Protein AF-A0A7J4CTL1-F1 (afdb_monomer_lite)

Structure (mmCIF, N/CA/C/O backbone):
data_AF-A0A7J4CTL1-F1
#
_entry.id   AF-A0A7J4CTL1-F1
#
loop_
_atom_site.group_PDB
_atom_site.id
_atom_site.type_symbol
_atom_site.label_atom_id
_atom_site.label_alt_id
_atom_site.label_comp_id
_atom_site.label_asym_id
_atom_site.label_entity_id
_atom_site.label_seq_id
_atom_site.pdbx_PDB_ins_code
_atom_site.Cartn_x
_atom_site.Cartn_y
_atom_site.Cartn_z
_atom_site.occupancy
_atom_site.B_iso_or_equiv
_atom_site.auth_seq_id
_atom_site.auth_comp_id
_atom_site.auth_asym_id
_atom_site.auth_atom_id
_atom_site.pdbx_PDB_model_num
ATOM 1 N N . ALA A 1 1 ? 20.290 -6.958 -16.370 1.00 60.62 1 ALA A N 1
ATOM 2 C CA . ALA A 1 1 ? 20.428 -7.871 -15.214 1.00 60.62 1 ALA A CA 1
ATOM 3 C C . ALA A 1 1 ? 19.320 -8.902 -15.308 1.00 60.62 1 ALA A C 1
ATOM 5 O O . ALA A 1 1 ? 18.239 -8.524 -15.735 1.00 60.62 1 ALA A O 1
ATOM 6 N N . ASP A 1 2 ? 19.564 -10.154 -14.931 1.00 70.31 2 ASP A N 1
ATOM 7 C CA . ASP A 1 2 ? 18.528 -11.195 -15.029 1.00 70.31 2 ASP A CA 1
ATOM 8 C C . ASP A 1 2 ? 17.483 -11.084 -13.904 1.00 70.31 2 ASP A C 1
ATOM 10 O O . ASP A 1 2 ? 16.354 -11.534 -14.057 1.00 70.31 2 ASP A O 1
ATOM 14 N N . ILE A 1 3 ? 17.850 -10.471 -12.770 1.00 75.00 3 ILE A N 1
ATOM 15 C CA . ILE A 1 3 ? 16.977 -10.244 -11.609 1.00 75.00 3 ILE A CA 1
ATOM 16 C C . ILE A 1 3 ? 17.301 -8.874 -10.999 1.00 75.00 3 ILE A C 1
ATOM 18 O O . ILE A 1 3 ? 18.473 -8.550 -10.785 1.00 75.00 3 ILE A O 1
ATOM 22 N N . VAL A 1 4 ? 16.267 -8.090 -10.681 1.00 73.56 4 VAL A N 1
ATOM 23 C CA . VAL A 1 4 ? 16.370 -6.848 -9.901 1.00 73.56 4 VAL A CA 1
ATOM 24 C C . VAL A 1 4 ? 15.734 -7.085 -8.537 1.00 73.56 4 VAL A C 1
ATOM 26 O O . VAL A 1 4 ? 14.554 -7.403 -8.442 1.00 73.56 4 VAL A O 1
ATOM 29 N N . LEU A 1 5 ? 16.525 -6.941 -7.474 1.00 74.12 5 LEU A N 1
ATOM 30 C CA . LEU A 1 5 ? 16.039 -6.973 -6.097 1.00 74.12 5 LEU A CA 1
ATOM 31 C C . LEU A 1 5 ? 16.187 -5.574 -5.518 1.00 74.12 5 LEU A C 1
ATOM 33 O O . LEU A 1 5 ? 17.303 -5.068 -5.400 1.00 74.12 5 LEU A O 1
ATOM 37 N N . SER A 1 6 ? 15.066 -4.964 -5.158 1.00 69.00 6 SER A N 1
ATOM 38 C CA . SER A 1 6 ? 15.039 -3.657 -4.516 1.00 69.00 6 SER A CA 1
ATOM 39 C C . SER A 1 6 ? 14.333 -3.736 -3.168 1.00 69.00 6 SER A C 1
ATOM 41 O O . SER A 1 6 ? 13.541 -4.641 -2.916 1.00 69.00 6 SER A O 1
ATOM 43 N N . GLY A 1 7 ? 14.686 -2.813 -2.276 1.00 69.50 7 GLY A N 1
ATOM 44 C CA . GLY A 1 7 ? 14.026 -2.648 -0.987 1.00 69.50 7 GLY A CA 1
ATOM 45 C C . GLY A 1 7 ? 12.847 -1.687 -1.107 1.00 69.50 7 GLY A C 1
ATOM 46 O O . GLY A 1 7 ? 11.857 -1.970 -1.765 1.00 69.50 7 GLY A O 1
ATOM 47 N N . ARG A 1 8 ? 12.963 -0.528 -0.453 1.00 65.19 8 ARG A N 1
ATOM 48 C CA . ARG A 1 8 ? 11.929 0.516 -0.442 1.00 65.19 8 ARG A CA 1
ATOM 49 C C . ARG A 1 8 ? 11.954 1.331 -1.737 1.00 65.19 8 ARG A C 1
ATOM 51 O O . ARG A 1 8 ? 12.593 2.380 -1.781 1.00 65.19 8 ARG A O 1
ATOM 58 N N . VAL A 1 9 ? 11.277 0.845 -2.766 1.00 73.06 9 VAL A N 1
ATOM 59 C CA . VAL A 1 9 ? 10.924 1.621 -3.965 1.00 73.06 9 VAL A CA 1
ATOM 60 C C . VAL A 1 9 ? 9.425 1.892 -3.973 1.00 73.06 9 VAL A C 1
ATOM 62 O O . VAL A 1 9 ? 8.692 1.257 -3.224 1.00 73.06 9 VAL A O 1
ATOM 65 N N . ALA A 1 10 ? 8.981 2.865 -4.769 1.00 75.88 10 ALA A N 1
ATOM 66 C CA . ALA A 1 10 ? 7.557 3.021 -5.036 1.00 75.88 10 ALA A CA 1
ATOM 67 C C . ALA A 1 10 ? 7.077 1.818 -5.860 1.00 75.88 10 ALA A C 1
ATOM 69 O O . ALA A 1 10 ? 7.713 1.490 -6.865 1.00 75.88 10 ALA A O 1
ATOM 70 N N . ASP A 1 11 ? 5.995 1.180 -5.418 1.00 74.50 11 ASP A N 1
ATOM 71 C CA . ASP A 1 11 ? 5.537 -0.111 -5.939 1.00 74.50 11 ASP A CA 1
ATOM 72 C C . ASP A 1 11 ? 5.234 -0.031 -7.450 1.00 74.50 11 ASP A C 1
ATOM 74 O O . ASP A 1 11 ? 5.870 -0.741 -8.233 1.00 74.50 11 ASP A O 1
ATOM 78 N N . ALA A 1 12 ? 4.426 0.942 -7.888 1.00 75.12 12 ALA A N 1
ATOM 79 C CA . ALA A 1 12 ? 4.153 1.198 -9.305 1.00 75.12 12 ALA A CA 1
ATOM 80 C C . ALA A 1 12 ? 5.401 1.542 -10.146 1.00 75.12 12 ALA A C 1
ATOM 82 O O . ALA A 1 12 ? 5.486 1.195 -11.324 1.00 75.12 12 ALA A O 1
ATOM 83 N N . SER A 1 13 ? 6.399 2.214 -9.563 1.00 76.94 13 SER A N 1
ATOM 84 C CA . SER A 1 13 ? 7.591 2.679 -10.295 1.00 76.94 13 SER A CA 1
ATOM 85 C C . SER A 1 13 ? 8.715 1.643 -10.357 1.00 76.94 13 SER A C 1
ATOM 87 O O . SER A 1 13 ? 9.674 1.829 -11.109 1.00 76.94 13 SER A O 1
ATOM 89 N N . LEU A 1 14 ? 8.616 0.532 -9.614 1.00 82.19 14 LEU A N 1
ATOM 90 C CA . LEU A 1 14 ? 9.623 -0.536 -9.634 1.00 82.19 14 LEU A CA 1
ATOM 91 C C . LEU A 1 14 ? 9.829 -1.112 -11.045 1.00 82.19 14 LEU A C 1
ATOM 93 O O . LEU A 1 14 ? 10.928 -1.565 -11.356 1.00 82.19 14 LEU A O 1
ATOM 97 N N . ILE A 1 15 ? 8.800 -1.071 -11.895 1.00 88.44 15 ILE A N 1
ATOM 98 C CA . ILE A 1 15 ? 8.829 -1.608 -13.262 1.00 88.44 15 ILE A CA 1
ATOM 99 C C . ILE A 1 15 ? 9.589 -0.706 -14.238 1.00 88.44 15 ILE A C 1
ATOM 101 O O . ILE A 1 15 ? 10.241 -1.207 -15.156 1.00 88.44 15 ILE A O 1
ATOM 105 N N . VAL A 1 16 ? 9.565 0.611 -14.028 1.00 91.75 16 VAL A N 1
ATOM 106 C CA . VAL A 1 16 ? 10.141 1.578 -14.972 1.00 91.75 16 VAL A CA 1
ATOM 107 C C . VAL A 1 16 ? 11.643 1.337 -15.146 1.00 91.75 16 VAL A C 1
ATOM 109 O O . VAL A 1 16 ? 12.128 1.259 -16.270 1.00 91.75 16 VAL A O 1
ATOM 112 N N . GLY A 1 17 ? 12.385 1.120 -14.056 1.00 89.81 17 GLY A N 1
ATOM 113 C CA . GLY A 1 17 ? 13.830 0.854 -14.106 1.00 89.81 17 GLY A CA 1
ATOM 114 C C . GLY A 1 17 ? 14.229 -0.352 -14.981 1.00 89.81 17 GLY A C 1
ATOM 115 O O . GLY A 1 17 ? 15.073 -0.204 -15.870 1.00 89.81 17 GLY A O 1
ATOM 116 N N . PRO A 1 18 ? 13.654 -1.552 -14.763 1.00 89.75 18 PRO A N 1
ATOM 117 C CA . PRO A 1 18 ? 13.814 -2.702 -15.650 1.00 89.75 18 PRO A CA 1
ATOM 118 C C . PRO A 1 18 ? 13.480 -2.411 -17.116 1.00 89.75 18 PRO A C 1
ATOM 120 O O . PRO A 1 18 ? 14.261 -2.812 -17.980 1.00 89.75 18 PRO A O 1
ATOM 123 N N . MET A 1 19 ? 12.394 -1.683 -17.398 1.00 93.31 19 MET A N 1
ATOM 124 C CA . MET A 1 19 ? 12.019 -1.331 -18.773 1.00 93.31 19 MET A CA 1
ATOM 125 C C . MET A 1 19 ? 13.044 -0.398 -19.425 1.00 93.31 19 MET A C 1
ATOM 127 O O . MET A 1 19 ? 13.504 -0.676 -20.529 1.00 93.31 19 MET A O 1
ATOM 131 N N . LEU A 1 20 ? 13.529 0.627 -18.713 1.00 93.31 20 LEU A N 1
ATOM 132 C CA . LEU A 1 20 ? 14.616 1.491 -19.200 1.00 93.31 20 LEU A CA 1
ATOM 133 C C . LEU A 1 20 ? 15.886 0.709 -19.548 1.00 93.31 20 LEU A C 1
ATOM 135 O O . LEU A 1 20 ? 16.617 1.073 -20.470 1.00 93.31 20 LEU A O 1
ATOM 139 N N . HIS A 1 21 ? 16.200 -0.335 -18.778 1.00 91.06 21 HIS A N 1
ATOM 140 C CA . HIS A 1 21 ? 17.331 -1.207 -19.073 1.00 91.06 21 HIS A CA 1
ATOM 141 C C . HIS A 1 21 ? 17.046 -2.094 -20.291 1.00 91.06 21 HIS A C 1
ATOM 143 O O . HIS A 1 21 ? 17.908 -2.205 -21.164 1.00 91.06 21 HIS A O 1
ATOM 149 N N . ALA A 1 22 ? 15.882 -2.751 -20.331 1.00 91.75 22 ALA A N 1
ATOM 150 C CA . ALA A 1 22 ? 15.500 -3.689 -21.387 1.00 91.75 22 ALA A CA 1
ATOM 151 C C . ALA A 1 22 ? 15.431 -3.006 -22.761 1.00 91.75 22 ALA A C 1
ATOM 153 O O . ALA A 1 22 ? 16.019 -3.506 -23.716 1.00 91.75 22 ALA A O 1
ATOM 154 N N . GLU A 1 23 ? 14.840 -1.812 -22.813 1.00 94.75 23 GLU A N 1
ATOM 155 C CA . GLU A 1 23 ? 14.682 -1.011 -24.032 1.00 94.75 23 GLU A CA 1
ATOM 156 C C . GLU A 1 23 ? 15.911 -0.145 -24.356 1.00 94.75 23 GLU A C 1
ATOM 158 O O . GLU A 1 23 ? 15.915 0.644 -25.298 1.00 94.75 23 GLU A O 1
ATOM 163 N N . GLY A 1 24 ? 16.991 -0.265 -23.576 1.00 94.12 24 GLY A N 1
ATOM 164 C CA . GLY A 1 24 ? 18.269 0.388 -23.863 1.00 94.12 24 GLY A CA 1
ATOM 165 C C . GLY A 1 24 ? 18.349 1.882 -23.530 1.00 94.12 24 GLY A C 1
ATOM 166 O O . GLY A 1 24 ? 19.393 2.487 -23.779 1.00 94.12 24 GLY A O 1
ATOM 167 N N . TRP A 1 25 ? 17.329 2.476 -22.906 1.00 96.12 25 TRP A N 1
ATOM 168 C CA . TRP A 1 25 ? 17.320 3.891 -22.505 1.00 96.12 25 TRP A CA 1
ATOM 169 C C . TRP A 1 25 ? 18.447 4.193 -21.512 1.00 96.12 25 TRP A C 1
ATOM 171 O O . TRP A 1 25 ? 19.221 5.131 -21.690 1.00 96.12 25 TRP A O 1
ATOM 181 N N . ALA A 1 26 ? 18.638 3.327 -20.511 1.00 92.19 26 ALA A N 1
ATOM 182 C CA . ALA A 1 26 ? 19.734 3.473 -19.549 1.00 92.19 26 ALA A CA 1
ATOM 183 C C . ALA A 1 26 ? 21.123 3.415 -20.225 1.00 92.19 26 ALA A C 1
ATOM 185 O O . ALA A 1 26 ? 22.056 4.109 -19.821 1.00 92.19 26 ALA A O 1
ATOM 186 N N . LYS A 1 27 ? 21.268 2.606 -21.286 1.00 94.00 27 LYS A N 1
ATOM 187 C CA . LYS A 1 27 ? 22.506 2.518 -22.075 1.00 94.00 27 LYS A CA 1
ATOM 188 C C . LYS A 1 27 ? 22.727 3.777 -22.915 1.00 94.00 27 LYS A C 1
ATOM 190 O O . LYS A 1 27 ? 23.867 4.226 -23.033 1.00 94.00 27 LYS A O 1
ATOM 195 N N . ASN A 1 28 ? 21.663 4.331 -23.488 1.00 95.44 28 ASN A N 1
ATOM 196 C CA . ASN A 1 28 ? 21.715 5.586 -24.227 1.00 95.44 28 ASN A CA 1
ATOM 197 C C . ASN A 1 28 ? 22.170 6.738 -23.315 1.00 95.44 28 ASN A C 1
ATOM 199 O O . ASN A 1 28 ? 23.156 7.402 -23.625 1.00 95.44 28 ASN A O 1
ATOM 203 N N . ALA A 1 29 ? 21.566 6.871 -22.130 1.00 94.25 29 ALA A N 1
ATOM 204 C CA . ALA A 1 29 ? 21.961 7.864 -21.131 1.00 94.25 29 ALA A CA 1
ATOM 205 C C . ALA A 1 29 ? 23.432 7.742 -20.714 1.00 94.25 29 ALA A C 1
ATOM 207 O O . ALA A 1 29 ? 24.155 8.735 -20.685 1.00 94.25 29 ALA A O 1
ATOM 208 N N . ALA A 1 30 ? 23.902 6.515 -20.463 1.00 92.44 30 ALA A N 1
ATOM 209 C CA . ALA A 1 30 ? 25.301 6.260 -20.129 1.00 92.44 30 ALA A CA 1
ATOM 210 C C . ALA A 1 30 ? 26.261 6.596 -21.285 1.00 92.44 30 ALA A C 1
ATOM 212 O O . ALA A 1 30 ? 27.372 7.059 -21.048 1.00 92.44 30 ALA A O 1
ATOM 213 N N . THR A 1 31 ? 25.847 6.370 -22.535 1.00 95.19 31 THR A N 1
ATOM 214 C CA . THR A 1 31 ? 26.654 6.693 -23.726 1.00 95.19 31 THR A CA 1
ATOM 215 C C . THR A 1 31 ? 26.733 8.204 -23.956 1.00 95.19 31 THR A C 1
ATOM 217 O O . THR A 1 31 ? 27.765 8.702 -24.396 1.00 95.19 31 THR A O 1
ATOM 220 N N . ALA A 1 32 ? 25.661 8.928 -23.633 1.00 94.62 32 ALA A N 1
ATOM 221 C CA . ALA A 1 32 ? 25.577 10.382 -23.715 1.00 94.62 32 ALA A CA 1
ATOM 222 C C . ALA A 1 32 ? 26.126 11.111 -22.468 1.00 94.62 32 ALA A C 1
ATOM 224 O O . ALA A 1 32 ? 26.043 12.335 -22.410 1.00 94.62 32 ALA A O 1
ATOM 225 N N . ASP A 1 33 ? 26.678 10.378 -21.492 1.00 93.50 33 ASP A N 1
ATOM 226 C CA . ASP A 1 33 ? 27.193 10.906 -20.216 1.00 93.50 33 ASP A CA 1
ATOM 227 C C . ASP A 1 33 ? 26.165 11.775 -19.461 1.00 93.50 33 ASP A C 1
ATOM 229 O O . ASP A 1 33 ? 26.484 12.800 -18.855 1.00 93.50 33 ASP A O 1
ATOM 233 N N . LEU A 1 34 ? 24.888 11.378 -19.521 1.00 91.94 34 LEU A N 1
ATOM 234 C CA . LEU A 1 34 ? 23.820 12.082 -18.821 1.00 91.94 34 LEU A CA 1
ATOM 235 C C . LEU A 1 34 ? 23.892 11.808 -17.309 1.00 91.94 34 LEU A C 1
ATOM 237 O O . LEU A 1 34 ? 24.102 10.662 -16.895 1.00 91.94 34 LEU A O 1
ATOM 241 N N . PRO A 1 35 ? 23.651 12.819 -16.451 1.00 87.81 35 PRO A N 1
ATOM 242 C CA . PRO A 1 35 ? 23.545 12.604 -15.013 1.00 87.81 35 PRO A CA 1
ATOM 243 C C . PRO A 1 35 ? 22.452 11.586 -14.675 1.00 87.81 35 PRO A C 1
ATOM 245 O O . PRO A 1 35 ? 21.377 11.617 -15.271 1.00 87.81 35 PRO A O 1
ATOM 248 N N . LEU A 1 36 ? 22.660 10.756 -13.649 1.00 82.62 36 LEU A N 1
ATOM 249 C CA . LEU A 1 36 ? 21.648 9.797 -13.173 1.00 82.62 36 LEU A CA 1
ATOM 250 C C . LEU A 1 36 ? 20.315 10.474 -12.796 1.00 82.62 36 LEU A C 1
ATOM 252 O O . LEU A 1 36 ? 19.258 9.869 -12.906 1.00 82.62 36 LEU A O 1
ATOM 256 N N . CYS A 1 37 ? 20.370 11.732 -12.357 1.00 84.88 37 CYS A N 1
ATOM 257 C CA . CYS A 1 37 ? 19.212 12.540 -11.976 1.00 84.88 37 CYS A CA 1
ATOM 258 C C . CYS A 1 37 ? 18.605 13.353 -13.133 1.00 84.88 37 CYS A C 1
ATOM 260 O O . CYS A 1 37 ? 17.702 14.164 -12.909 1.00 84.88 37 CYS A O 1
ATOM 262 N N . SER A 1 38 ? 19.102 13.198 -14.363 1.00 89.62 38 SER A N 1
ATOM 263 C CA . SER A 1 38 ? 18.517 13.871 -15.526 1.00 89.62 38 SER A CA 1
ATOM 264 C C . SER A 1 38 ? 17.097 13.355 -15.812 1.00 89.62 38 SER A C 1
ATOM 266 O O . SER A 1 38 ? 16.757 12.244 -15.404 1.00 89.62 38 SER A O 1
ATOM 268 N N . PRO A 1 39 ? 16.235 14.159 -16.462 1.00 91.69 39 PRO A N 1
ATOM 269 C CA . PRO A 1 39 ? 14.883 13.727 -16.810 1.00 91.69 39 PRO A CA 1
ATOM 270 C C . PRO A 1 39 ? 14.900 12.452 -17.663 1.00 91.69 39 PRO A C 1
ATOM 272 O O . PRO A 1 39 ? 15.657 12.363 -18.631 1.00 91.69 39 PRO A O 1
ATOM 275 N N . ILE A 1 40 ? 14.079 11.467 -17.304 1.00 92.31 40 ILE A N 1
ATOM 276 C CA . ILE A 1 40 ? 14.082 10.118 -17.892 1.00 92.31 40 ILE A CA 1
ATOM 277 C C . ILE A 1 40 ? 13.767 10.120 -19.394 1.00 92.31 40 ILE A C 1
ATOM 279 O O . ILE A 1 40 ? 14.267 9.286 -20.143 1.00 92.31 40 ILE A O 1
ATOM 283 N N . GLU A 1 41 ? 12.997 11.098 -19.864 1.00 94.94 41 GLU A N 1
ATOM 284 C CA . GLU A 1 41 ? 12.689 11.301 -21.275 1.00 94.94 41 GLU A CA 1
ATOM 285 C C . GLU A 1 41 ? 13.929 11.631 -22.113 1.00 94.94 41 GLU A C 1
ATOM 287 O O . GLU A 1 41 ? 13.964 11.316 -23.298 1.00 94.94 41 GLU A O 1
ATOM 292 N N . SER A 1 42 ? 14.977 12.199 -21.502 1.00 95.19 42 SER A N 1
ATOM 293 C CA . SER A 1 42 ? 16.252 12.461 -22.183 1.00 95.19 42 SER A CA 1
ATOM 294 C C . SER A 1 42 ? 17.076 11.193 -22.419 1.00 95.19 42 SER A C 1
ATOM 296 O O . SER A 1 42 ? 18.052 11.219 -23.165 1.00 95.19 42 SER A O 1
ATOM 298 N N . TRP A 1 43 ? 16.688 10.075 -21.797 1.00 96.00 43 TRP A N 1
ATOM 299 C CA . TRP A 1 43 ? 17.356 8.784 -21.952 1.00 96.00 43 TRP A CA 1
ATOM 300 C C . TRP A 1 43 ? 16.797 8.002 -23.136 1.00 96.00 43 TRP A C 1
ATOM 302 O O . TRP A 1 43 ? 17.421 7.039 -23.582 1.00 96.00 43 TRP A O 1
ATOM 312 N N . ALA A 1 44 ? 15.633 8.398 -23.650 1.00 96.38 44 ALA A N 1
ATOM 313 C CA . ALA A 1 44 ? 14.973 7.703 -24.736 1.00 96.38 44 ALA A CA 1
ATOM 314 C C . ALA A 1 44 ? 15.810 7.737 -26.032 1.00 96.38 44 ALA A C 1
ATOM 316 O O . ALA A 1 44 ? 16.496 8.729 -26.303 1.00 96.38 44 ALA A O 1
ATOM 317 N N . PRO A 1 45 ? 15.770 6.668 -26.846 1.00 93.56 45 PRO A N 1
ATOM 318 C CA . PRO A 1 45 ? 16.293 6.692 -28.207 1.00 93.56 45 PRO A CA 1
ATOM 319 C C . PRO A 1 45 ? 15.671 7.826 -29.034 1.00 93.56 45 PRO A C 1
ATOM 321 O O . PRO A 1 45 ? 14.512 8.188 -28.834 1.00 93.56 45 PRO A O 1
ATOM 324 N N . MET A 1 46 ? 16.427 8.372 -29.988 1.00 90.62 46 MET A N 1
ATOM 325 C CA . MET A 1 46 ? 16.020 9.542 -30.784 1.00 90.62 46 MET A CA 1
ATOM 326 C C . MET A 1 46 ? 14.748 9.316 -31.617 1.00 90.62 46 MET A C 1
ATOM 328 O O . MET A 1 46 ? 14.066 10.270 -31.981 1.00 90.62 46 MET A O 1
ATOM 332 N N . GLU A 1 47 ? 14.443 8.064 -31.944 1.00 93.56 47 GLU A N 1
ATOM 333 C CA . GLU A 1 47 ? 13.255 7.630 -32.676 1.00 93.56 47 GLU A CA 1
ATOM 334 C C . GLU A 1 47 ? 11.971 7.625 -31.830 1.00 93.56 47 GLU A C 1
ATOM 336 O O . GLU A 1 47 ? 10.871 7.556 -32.382 1.00 93.56 47 GLU A O 1
ATOM 341 N N . VAL A 1 48 ? 12.085 7.712 -30.501 1.00 95.56 48 VAL A N 1
ATOM 342 C CA . VAL A 1 48 ? 10.935 7.733 -29.596 1.00 95.56 48 VAL A CA 1
ATOM 343 C C . VAL A 1 48 ? 10.332 9.135 -29.560 1.00 95.56 48 VAL A C 1
ATOM 345 O O . VAL A 1 48 ? 10.899 10.066 -28.996 1.00 95.56 48 VAL A O 1
ATOM 348 N N . LEU A 1 49 ? 9.137 9.281 -30.136 1.00 94.06 49 LEU A N 1
ATOM 349 C CA . LEU A 1 49 ? 8.446 10.572 -30.234 1.00 94.06 49 LEU A CA 1
ATOM 350 C C . LEU A 1 49 ? 7.808 11.024 -28.912 1.00 94.06 49 LEU A C 1
ATOM 352 O O . LEU A 1 49 ? 7.809 12.214 -28.599 1.00 94.06 49 LEU A O 1
ATOM 356 N N . HIS A 1 50 ? 7.261 10.080 -28.142 1.00 96.75 50 HIS A N 1
ATOM 357 C CA . HIS A 1 50 ? 6.490 10.349 -26.924 1.00 96.75 50 HIS A CA 1
ATOM 358 C C . HIS A 1 50 ? 7.038 9.553 -25.730 1.00 96.75 50 HIS A C 1
ATOM 360 O O . HIS A 1 50 ? 6.360 8.673 -25.201 1.00 96.75 50 HIS A O 1
ATOM 366 N N . PRO A 1 51 ? 8.276 9.830 -25.284 1.00 97.56 51 PRO A N 1
ATOM 367 C CA . PRO A 1 51 ? 8.924 9.035 -24.242 1.00 97.56 51 PRO A CA 1
ATOM 368 C C . PRO A 1 51 ? 8.171 9.063 -22.905 1.00 97.56 51 PRO A C 1
ATOM 370 O O . PRO A 1 51 ? 8.125 8.059 -22.201 1.00 97.56 51 PRO A O 1
ATOM 373 N N . LEU A 1 52 ? 7.530 10.184 -22.564 1.00 97.88 52 LEU A N 1
ATOM 374 C CA . LEU A 1 52 ? 6.746 10.280 -21.332 1.00 97.88 52 LEU A CA 1
ATOM 375 C C . LEU A 1 52 ? 5.479 9.416 -21.368 1.00 97.88 52 LEU A C 1
ATOM 377 O O . LEU A 1 52 ? 5.120 8.863 -20.334 1.00 97.88 52 LEU A O 1
ATOM 381 N N . ASP A 1 53 ? 4.839 9.246 -22.529 1.00 98.38 53 ASP A N 1
ATOM 382 C CA . ASP A 1 53 ? 3.668 8.365 -22.672 1.00 98.38 53 ASP A CA 1
ATOM 383 C C . ASP A 1 53 ? 4.066 6.892 -22.499 1.00 98.38 53 ASP A C 1
ATOM 385 O O . ASP A 1 53 ? 3.364 6.124 -21.845 1.00 98.38 53 ASP A O 1
ATOM 389 N N . ILE A 1 54 ? 5.251 6.514 -22.987 1.00 98.00 54 ILE A N 1
ATOM 390 C CA . ILE A 1 54 ? 5.814 5.174 -22.777 1.00 98.00 54 ILE A CA 1
ATOM 391 C C . ILE A 1 54 ? 6.093 4.925 -21.286 1.00 98.00 54 ILE A C 1
ATOM 393 O O . ILE A 1 54 ? 5.660 3.914 -20.732 1.00 98.00 54 ILE A O 1
ATOM 397 N N . VAL A 1 55 ? 6.762 5.866 -20.607 1.00 97.25 55 VAL A N 1
ATOM 398 C CA . VAL A 1 55 ? 7.039 5.767 -19.161 1.00 97.25 55 VAL A CA 1
ATOM 399 C C . VAL A 1 55 ? 5.740 5.742 -18.350 1.00 97.25 55 VAL A C 1
ATOM 401 O O . VAL A 1 55 ? 5.638 4.994 -17.375 1.00 97.25 55 VAL A O 1
ATOM 404 N N . ALA A 1 56 ? 4.729 6.508 -18.762 1.00 97.31 56 ALA A N 1
ATOM 405 C CA . ALA A 1 56 ? 3.386 6.465 -18.195 1.00 97.31 56 ALA A CA 1
ATOM 406 C C . ALA A 1 56 ? 2.735 5.084 -18.357 1.00 97.31 56 ALA A C 1
ATOM 408 O O . ALA A 1 56 ? 2.214 4.549 -17.381 1.00 97.31 56 ALA A O 1
ATOM 409 N N . GLY A 1 57 ? 2.826 4.471 -19.537 1.00 97.62 57 GLY A N 1
ATOM 410 C CA . GLY A 1 57 ? 2.351 3.109 -19.781 1.00 97.62 57 GLY A CA 1
ATOM 411 C C . GLY A 1 57 ? 3.035 2.063 -18.896 1.00 97.62 57 GLY A C 1
ATOM 412 O O . GLY A 1 57 ? 2.365 1.265 -18.241 1.00 97.62 57 GLY A O 1
ATOM 413 N N . TRP A 1 58 ? 4.364 2.119 -18.771 1.00 97.38 58 TRP A N 1
ATOM 414 C CA . TRP A 1 58 ? 5.111 1.230 -17.870 1.00 97.38 58 TRP A CA 1
ATOM 415 C C . TRP A 1 58 ? 4.757 1.441 -16.395 1.00 97.38 58 TRP A C 1
ATOM 417 O O . TRP A 1 58 ? 4.663 0.477 -15.635 1.00 97.38 58 TRP A O 1
ATOM 427 N N . THR A 1 59 ? 4.531 2.692 -15.992 1.00 96.88 59 THR A N 1
ATOM 428 C CA . THR A 1 59 ? 4.097 3.043 -14.633 1.00 96.88 59 THR A CA 1
ATOM 429 C C . THR A 1 59 ? 2.686 2.523 -14.353 1.00 96.88 59 THR A C 1
ATOM 431 O O . THR A 1 59 ? 2.438 1.970 -13.285 1.00 96.88 59 THR A O 1
ATOM 434 N N . LEU A 1 60 ? 1.770 2.647 -15.320 1.00 97.56 60 LEU A N 1
ATOM 435 C CA . LEU A 1 60 ? 0.414 2.108 -15.226 1.00 97.56 60 LEU A CA 1
ATOM 436 C C . LEU A 1 60 ? 0.425 0.581 -15.104 1.00 97.56 60 LEU A C 1
ATOM 438 O O . LEU A 1 60 ? -0.276 0.034 -14.258 1.00 97.56 60 LEU A O 1
ATOM 442 N N . ALA A 1 61 ? 1.250 -0.111 -15.891 1.00 97.50 61 ALA A N 1
ATOM 443 C CA . ALA A 1 61 ? 1.412 -1.556 -15.764 1.00 97.50 61 ALA A CA 1
ATOM 444 C C . ALA A 1 61 ? 1.900 -1.953 -14.358 1.00 97.50 61 ALA A C 1
ATOM 446 O O . ALA A 1 61 ? 1.409 -2.928 -13.795 1.00 97.50 61 ALA A O 1
ATOM 447 N N . GLY A 1 62 ? 2.810 -1.169 -13.765 1.00 95.31 62 GLY A N 1
ATOM 448 C CA . GLY A 1 62 ? 3.243 -1.340 -12.375 1.00 95.31 62 GLY A CA 1
ATOM 449 C C . GLY A 1 62 ? 2.122 -1.152 -11.367 1.00 95.31 62 GLY A C 1
ATOM 450 O O . GLY A 1 62 ? 1.915 -2.018 -10.523 1.00 95.31 62 GLY A O 1
ATOM 451 N N . HIS A 1 63 ? 1.359 -0.071 -11.501 1.00 95.88 63 HIS A N 1
ATOM 452 C CA . HIS A 1 63 ? 0.196 0.200 -10.660 1.00 95.88 63 HIS A CA 1
ATOM 453 C C . HIS A 1 63 ? -0.865 -0.917 -10.738 1.00 95.88 63 HIS A C 1
ATOM 455 O O . HIS A 1 63 ? -1.449 -1.316 -9.733 1.00 95.88 63 HIS A O 1
ATOM 461 N N . LEU A 1 64 ? -1.087 -1.494 -11.920 1.00 97.12 64 LEU A N 1
ATOM 462 C CA . LEU A 1 64 ? -2.065 -2.570 -12.099 1.00 97.12 64 LEU A CA 1
ATOM 463 C C . LEU A 1 64 ? -1.667 -3.887 -11.423 1.00 97.12 64 LEU A C 1
ATOM 465 O O . LEU A 1 64 ? -2.547 -4.683 -11.104 1.00 97.12 64 LEU A O 1
ATOM 469 N N . ILE A 1 65 ? -0.374 -4.127 -11.202 1.00 95.12 65 ILE A N 1
ATOM 470 C CA . ILE A 1 65 ? 0.111 -5.368 -10.581 1.00 95.12 65 ILE A CA 1
ATOM 471 C C . ILE A 1 65 ? 0.613 -5.185 -9.144 1.00 95.12 65 ILE A C 1
ATOM 473 O O . ILE A 1 65 ? 1.163 -6.119 -8.555 1.00 95.12 65 ILE A O 1
ATOM 477 N N . GLU A 1 66 ? 0.426 -3.996 -8.569 1.00 91.38 66 GLU A N 1
ATOM 478 C CA . GLU A 1 66 ? 0.743 -3.710 -7.172 1.00 91.38 66 GLU A CA 1
ATOM 479 C C . GLU A 1 66 ? -0.415 -4.078 -6.225 1.00 91.38 66 GLU A C 1
ATOM 481 O O . GLU A 1 66 ? -1.480 -4.532 -6.637 1.00 91.38 66 GLU A O 1
ATOM 486 N N . CYS A 1 67 ? -0.202 -3.910 -4.918 1.00 85.69 67 CYS A N 1
ATOM 487 C CA . CYS A 1 67 ? -1.213 -4.109 -3.867 1.00 85.69 67 CYS A CA 1
ATOM 488 C C . CYS A 1 67 ? -1.821 -5.530 -3.752 1.00 85.69 67 CYS A C 1
ATOM 490 O O . CYS A 1 67 ? -2.704 -5.773 -2.931 1.00 85.69 67 CYS A O 1
ATOM 492 N N . GLY A 1 68 ? -1.300 -6.511 -4.495 1.00 92.25 68 GLY A N 1
ATOM 493 C CA . GLY A 1 68 ? -1.670 -7.921 -4.377 1.00 92.25 68 GLY A CA 1
ATOM 494 C C . GLY A 1 68 ? -2.492 -8.407 -5.563 1.00 92.25 68 GLY A C 1
ATOM 495 O O . GLY A 1 68 ? -2.043 -8.329 -6.697 1.00 92.25 68 GLY A O 1
ATOM 496 N N . ALA A 1 69 ? -3.667 -8.974 -5.299 1.00 95.31 69 ALA A N 1
ATOM 497 C CA . ALA A 1 69 ? -4.460 -9.705 -6.289 1.00 95.31 69 ALA A CA 1
ATOM 498 C C . ALA A 1 69 ? -5.776 -8.993 -6.660 1.00 95.31 69 ALA A C 1
ATOM 500 O O . ALA A 1 69 ? -6.752 -9.626 -7.051 1.00 95.31 69 ALA A O 1
ATOM 501 N N . GLN A 1 70 ? -5.832 -7.666 -6.518 1.00 95.75 70 GLN A N 1
ATOM 502 C CA . GLN A 1 70 ? -7.067 -6.922 -6.776 1.00 95.75 70 GLN A CA 1
ATOM 503 C C . GLN A 1 70 ? -7.484 -6.977 -8.250 1.00 95.75 70 GLN A C 1
ATOM 505 O O . GLN A 1 70 ? -8.612 -7.338 -8.575 1.00 95.75 70 GLN A O 1
ATOM 510 N N . VAL A 1 71 ? -6.538 -6.748 -9.161 1.00 96.56 71 VAL A N 1
ATOM 511 C CA . VAL A 1 71 ? -6.791 -6.788 -10.611 1.00 96.56 71 VAL A CA 1
ATOM 512 C C . VAL A 1 71 ? -7.239 -8.172 -11.122 1.00 96.56 71 VAL A C 1
ATOM 514 O O . VAL A 1 71 ? -7.786 -8.289 -12.217 1.00 96.56 71 VAL A O 1
ATOM 517 N N . THR A 1 72 ? -7.028 -9.228 -10.327 1.00 96.88 72 THR A N 1
ATOM 518 C CA . THR A 1 72 ? -7.460 -10.607 -10.605 1.00 96.88 72 THR A CA 1
ATOM 519 C C . THR A 1 72 ? -8.724 -11.004 -9.825 1.00 96.88 72 THR A C 1
ATOM 521 O O . THR A 1 72 ? -9.068 -12.185 -9.772 1.00 96.88 72 THR A O 1
ATOM 524 N N . GLY A 1 73 ? -9.445 -10.043 -9.236 1.00 94.81 73 GLY A N 1
ATOM 525 C CA . GLY A 1 73 ? -10.743 -10.244 -8.579 1.00 94.81 73 GLY A CA 1
ATOM 526 C C . GLY A 1 73 ? -10.734 -10.126 -7.052 1.00 94.81 73 GLY A C 1
ATOM 527 O O . GLY A 1 73 ? -11.783 -10.250 -6.422 1.00 94.81 73 GLY A O 1
ATOM 528 N N . GLY A 1 74 ? -9.582 -9.876 -6.426 1.00 94.75 74 GLY A N 1
ATOM 529 C CA . GLY A 1 74 ? -9.539 -9.445 -5.026 1.00 94.75 74 GLY A CA 1
ATOM 530 C C . GLY A 1 74 ? -10.151 -8.050 -4.875 1.00 94.75 74 GLY A C 1
ATOM 531 O O . GLY A 1 74 ? -10.036 -7.235 -5.777 1.00 94.75 74 GLY A O 1
ATOM 532 N N . ASN A 1 75 ? -10.806 -7.748 -3.751 1.00 93.75 75 ASN A N 1
ATOM 533 C CA . ASN A 1 75 ? -11.435 -6.432 -3.520 1.00 93.75 75 ASN A CA 1
ATOM 534 C C . ASN A 1 75 ? -12.454 -5.991 -4.604 1.00 93.75 75 ASN A C 1
ATOM 536 O O . ASN A 1 75 ? -12.834 -4.825 -4.638 1.00 93.75 75 ASN A O 1
ATOM 540 N N . ALA A 1 76 ? -12.900 -6.907 -5.470 1.00 92.75 76 ALA A N 1
ATOM 541 C CA . ALA A 1 76 ? -13.867 -6.603 -6.513 1.00 92.75 76 ALA A CA 1
ATOM 542 C C . ALA A 1 76 ? -15.260 -6.381 -5.914 1.00 92.75 76 ALA A C 1
ATOM 544 O O . ALA A 1 76 ? -15.680 -7.127 -5.022 1.00 92.75 76 ALA A O 1
ATOM 545 N N . ASP A 1 77 ? -16.014 -5.415 -6.442 1.00 90.25 77 ASP A N 1
ATOM 546 C CA . ASP A 1 77 ? -17.417 -5.206 -6.037 1.00 90.25 77 ASP A CA 1
ATOM 547 C C . ASP A 1 77 ? -18.266 -6.459 -6.331 1.00 90.25 77 ASP A C 1
ATOM 549 O O . ASP A 1 77 ? -19.109 -6.885 -5.540 1.00 90.25 77 ASP A O 1
ATOM 553 N N . SER A 1 78 ? -17.930 -7.143 -7.425 1.00 91.19 78 SER A N 1
ATOM 554 C CA . SER A 1 78 ? -18.516 -8.410 -7.872 1.00 91.19 78 SER A CA 1
ATOM 555 C C . SER A 1 78 ? -17.911 -9.656 -7.202 1.00 91.19 78 SER A C 1
ATOM 557 O O . SER A 1 78 ? -17.949 -10.742 -7.777 1.00 91.19 78 SER A O 1
ATOM 559 N N . TRP A 1 79 ? -17.366 -9.555 -5.978 1.00 93.88 79 TRP A N 1
ATOM 560 C CA . TRP A 1 79 ? -16.642 -10.653 -5.303 1.00 93.88 79 TRP A CA 1
ATOM 561 C C . TRP A 1 79 ? -17.375 -12.006 -5.308 1.00 93.88 79 TRP A C 1
ATOM 563 O O . TRP A 1 79 ? -16.732 -13.053 -5.355 1.00 93.88 79 TRP A O 1
ATOM 573 N N . ALA A 1 80 ? -18.712 -12.003 -5.264 1.00 94.31 80 ALA A N 1
ATOM 574 C CA . ALA A 1 80 ? -19.534 -13.213 -5.246 1.00 94.31 80 ALA A CA 1
ATOM 575 C C . ALA A 1 80 ? -19.500 -13.998 -6.573 1.00 94.31 80 ALA A C 1
ATOM 577 O O . ALA A 1 80 ? -19.825 -15.184 -6.593 1.00 94.31 80 ALA A O 1
ATOM 578 N N . GLU A 1 81 ? -19.111 -13.345 -7.668 1.00 92.50 81 GLU A N 1
ATOM 579 C CA . GLU A 1 81 ? -18.976 -13.925 -9.008 1.00 92.50 81 GLU A CA 1
ATOM 580 C C . GLU A 1 81 ? -17.544 -14.419 -9.283 1.00 92.50 81 GLU A C 1
ATOM 582 O O . GLU A 1 81 ? -17.303 -15.144 -10.251 1.00 92.50 81 GLU A O 1
ATOM 587 N N . ILE A 1 82 ? -16.585 -14.062 -8.422 1.00 93.94 82 ILE A N 1
ATOM 588 C CA . ILE A 1 82 ? -15.183 -14.446 -8.570 1.00 93.94 82 ILE A CA 1
ATOM 589 C C . ILE A 1 82 ? -14.982 -15.888 -8.094 1.00 93.94 82 ILE A C 1
ATOM 591 O O . ILE A 1 82 ? -15.122 -16.222 -6.915 1.00 93.94 82 ILE A O 1
ATOM 595 N N . ASN A 1 83 ? -14.604 -16.758 -9.028 1.00 91.19 83 ASN A N 1
ATOM 596 C CA . ASN A 1 83 ? -14.337 -18.162 -8.739 1.00 91.19 83 ASN A CA 1
ATOM 597 C C . ASN A 1 83 ? -13.025 -18.347 -7.965 1.00 91.19 83 ASN A C 1
ATOM 599 O O . ASN A 1 83 ? -12.019 -17.703 -8.259 1.00 91.19 83 ASN A O 1
ATOM 603 N N . ASP A 1 84 ? -13.026 -19.296 -7.026 1.00 94.69 84 ASP A N 1
ATOM 604 C CA . ASP A 1 84 ? -11.846 -19.726 -6.264 1.00 94.69 84 ASP A CA 1
ATOM 605 C C . ASP A 1 84 ? -11.035 -18.565 -5.648 1.00 94.69 84 ASP A C 1
ATOM 607 O O . ASP A 1 84 ? -9.828 -18.427 -5.847 1.00 94.69 84 ASP A O 1
ATOM 611 N N . LEU A 1 85 ? -11.706 -17.739 -4.838 1.00 94.62 85 LEU A N 1
ATOM 612 C CA . LEU A 1 85 ? -11.059 -16.709 -4.011 1.00 94.62 85 LEU A CA 1
ATOM 613 C C . LEU A 1 85 ? -10.007 -17.281 -3.034 1.00 94.62 85 LEU A C 1
ATOM 615 O O . LEU A 1 85 ? -9.194 -16.528 -2.503 1.00 94.62 85 LEU A O 1
ATOM 619 N N . VAL A 1 86 ? -10.014 -18.597 -2.779 1.00 94.94 86 VAL A N 1
ATOM 620 C CA . VAL A 1 86 ? -9.046 -19.269 -1.896 1.00 94.94 86 VAL A CA 1
ATOM 621 C C . VAL A 1 86 ? -7.668 -19.349 -2.553 1.00 94.94 86 VAL A C 1
ATOM 623 O O . VAL A 1 86 ? -6.666 -19.132 -1.873 1.00 94.94 86 VAL A O 1
ATOM 626 N N . ASN A 1 87 ? -7.607 -19.623 -3.860 1.00 95.25 87 ASN A N 1
ATOM 627 C CA . ASN A 1 87 ? -6.357 -19.739 -4.619 1.00 95.25 87 ASN A CA 1
ATOM 628 C C . ASN A 1 87 ? -6.180 -18.594 -5.626 1.00 95.25 87 ASN A C 1
ATOM 630 O O . ASN A 1 87 ? -5.771 -18.814 -6.770 1.00 95.25 87 ASN A O 1
ATOM 634 N N . LEU A 1 88 ? -6.498 -17.369 -5.204 1.00 95.12 88 LEU A N 1
ATOM 635 C CA . LEU A 1 88 ? -6.439 -16.177 -6.045 1.00 95.12 88 LEU A CA 1
ATOM 636 C C . LEU A 1 88 ? -5.025 -15.956 -6.615 1.00 95.12 88 LEU A C 1
ATOM 638 O O . LEU A 1 88 ? -4.044 -15.860 -5.873 1.00 95.12 88 LEU A O 1
ATOM 642 N N . GLY A 1 89 ? -4.915 -15.883 -7.942 1.00 95.31 89 GLY A N 1
ATOM 643 C CA . GLY A 1 89 ? -3.637 -15.647 -8.613 1.00 95.31 89 GLY A CA 1
ATOM 644 C C . GLY A 1 89 ? -3.176 -14.202 -8.478 1.00 95.31 89 GLY A C 1
ATOM 645 O O . GLY A 1 89 ? -3.968 -13.284 -8.662 1.00 95.31 89 GLY A O 1
ATOM 646 N N . TYR A 1 90 ? -1.889 -13.987 -8.212 1.00 95.94 90 TYR A N 1
ATOM 647 C CA . TYR A 1 90 ? -1.297 -12.650 -8.305 1.00 95.94 90 TYR A CA 1
ATOM 648 C C . TYR A 1 90 ? -1.138 -12.263 -9.777 1.00 95.94 90 TYR A C 1
ATOM 650 O O . TYR A 1 90 ? -0.871 -13.139 -10.600 1.00 95.94 90 TYR A O 1
ATOM 658 N N . PRO A 1 91 ? -1.303 -10.987 -10.132 1.00 96.69 91 PRO A N 1
ATOM 659 C CA . PRO A 1 91 ? -1.306 -10.569 -11.520 1.00 96.69 91 PRO A CA 1
ATOM 660 C C . PRO A 1 91 ? 0.059 -10.634 -12.188 1.00 96.69 91 PRO A C 1
ATOM 662 O O . PRO A 1 91 ? 1.112 -10.579 -11.553 1.00 96.69 91 PRO A O 1
ATOM 665 N N . ILE A 1 92 ? 0.007 -10.703 -13.511 1.00 96.88 92 ILE A N 1
ATOM 666 C CA . ILE A 1 92 ? 1.138 -10.634 -14.425 1.00 96.88 92 ILE A CA 1
ATOM 667 C C . ILE A 1 92 ? 0.834 -9.509 -15.416 1.00 96.88 92 ILE A C 1
ATOM 669 O O . ILE A 1 92 ? -0.249 -9.481 -15.998 1.00 96.88 92 ILE A O 1
ATOM 673 N N . ALA A 1 93 ? 1.797 -8.614 -15.631 1.00 97.56 93 ALA A N 1
ATOM 674 C CA . ALA A 1 93 ? 1.768 -7.666 -16.736 1.00 97.56 93 ALA A CA 1
ATOM 675 C C . ALA A 1 93 ? 2.777 -8.103 -17.799 1.00 97.56 93 ALA A C 1
ATOM 677 O O . ALA A 1 93 ? 3.973 -8.224 -17.531 1.00 97.56 93 ALA A O 1
ATOM 678 N N . GLU A 1 94 ? 2.293 -8.325 -19.013 1.00 97.69 94 GLU A N 1
ATOM 679 C CA . GLU A 1 94 ? 3.120 -8.491 -20.202 1.00 97.69 94 GLU A CA 1
ATOM 680 C C . GLU A 1 94 ? 3.285 -7.113 -20.844 1.00 97.69 94 GLU A C 1
ATOM 682 O O . GLU A 1 94 ? 2.344 -6.586 -21.431 1.00 97.69 94 GLU A O 1
ATOM 687 N N . ILE A 1 95 ? 4.450 -6.494 -20.659 1.00 97.19 95 ILE A N 1
ATOM 688 C CA . ILE A 1 95 ? 4.671 -5.071 -20.946 1.00 97.19 95 ILE A CA 1
ATOM 689 C C . ILE A 1 95 ? 5.458 -4.919 -22.245 1.00 97.19 95 ILE A C 1
ATOM 691 O O . ILE A 1 95 ? 6.505 -5.545 -22.416 1.00 97.19 95 ILE A O 1
ATOM 695 N N . ALA A 1 96 ? 4.966 -4.076 -23.148 1.00 97.19 96 ALA A N 1
ATOM 696 C CA . ALA A 1 96 ? 5.602 -3.773 -24.419 1.00 97.19 96 ALA A CA 1
ATOM 697 C C . ALA A 1 96 ? 6.489 -2.516 -24.349 1.00 97.19 96 ALA A C 1
ATOM 699 O O . ALA A 1 96 ? 6.339 -1.639 -23.491 1.00 97.19 96 ALA A O 1
ATOM 700 N N . ALA A 1 97 ? 7.408 -2.413 -25.310 1.00 96.19 97 ALA A N 1
ATOM 701 C CA . ALA A 1 97 ? 8.333 -1.290 -25.452 1.00 96.19 97 ALA A CA 1
ATOM 702 C C . ALA A 1 97 ? 7.633 0.060 -25.698 1.00 96.19 97 ALA A C 1
ATOM 704 O O . ALA A 1 97 ? 8.180 1.107 -25.368 1.00 96.19 97 ALA A O 1
ATOM 705 N N . ASP A 1 98 ? 6.423 0.043 -26.265 1.00 96.50 98 ASP A N 1
ATOM 706 C CA . ASP A 1 98 ? 5.622 1.235 -26.569 1.00 96.50 98 ASP A CA 1
ATOM 707 C C . ASP A 1 98 ? 4.757 1.718 -25.390 1.00 96.50 98 ASP A C 1
ATOM 709 O O . ASP A 1 98 ? 3.998 2.676 -25.530 1.00 96.50 98 ASP A O 1
ATOM 713 N N . 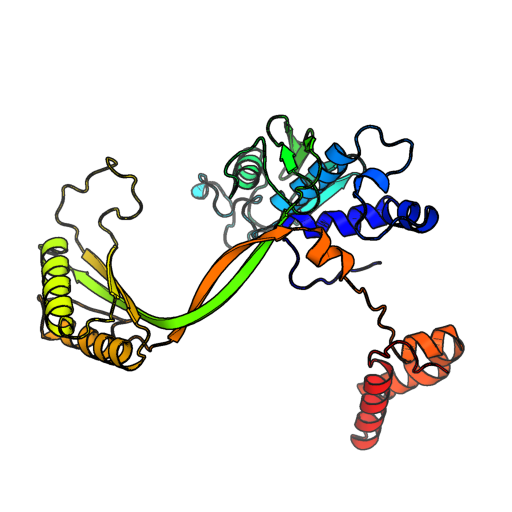GLY A 1 99 ? 4.867 1.067 -24.228 1.00 96.50 99 GLY A N 1
ATOM 714 C CA . GLY A 1 99 ? 4.095 1.390 -23.029 1.00 96.50 99 GLY A CA 1
ATOM 715 C C . GLY A 1 99 ? 2.745 0.676 -22.933 1.00 96.50 99 GLY A C 1
ATOM 716 O O . GLY A 1 99 ? 2.102 0.763 -21.888 1.00 96.50 99 GLY A O 1
ATOM 717 N N . SER A 1 100 ? 2.307 -0.053 -23.964 1.00 98.38 100 SER A N 1
ATOM 718 C CA . SER A 1 100 ? 1.128 -0.918 -23.853 1.00 98.38 100 SER A CA 1
ATOM 719 C C . SER A 1 100 ? 1.421 -2.155 -22.998 1.00 98.38 100 SER A C 1
ATOM 721 O O . SER A 1 100 ? 2.573 -2.559 -22.812 1.00 98.38 100 SER A O 1
ATOM 723 N N . SER A 1 101 ? 0.379 -2.765 -22.435 1.00 98.50 101 SER A N 1
ATOM 724 C CA . SER A 1 101 ? 0.527 -4.015 -21.686 1.00 98.50 101 SER A CA 1
ATOM 725 C C . SER A 1 101 ? -0.699 -4.912 -21.790 1.00 98.50 101 SER A C 1
ATOM 727 O O . SER A 1 101 ? -1.794 -4.455 -22.110 1.00 98.50 101 SER A O 1
ATOM 729 N N . VAL A 1 102 ? -0.519 -6.200 -21.507 1.00 98.88 102 VAL A N 1
ATOM 730 C CA . VAL A 1 102 ? -1.620 -7.137 -21.264 1.00 98.88 102 VAL A CA 1
ATOM 731 C C . VAL A 1 102 ? -1.560 -7.589 -19.815 1.00 98.88 102 VAL A C 1
ATOM 733 O O . VAL A 1 102 ? -0.548 -8.132 -19.371 1.00 98.88 102 VAL A O 1
ATOM 736 N N . ILE A 1 103 ? -2.655 -7.388 -19.088 1.00 98.69 103 ILE A N 1
ATOM 737 C CA . ILE A 1 103 ? -2.821 -7.913 -17.736 1.00 98.69 103 ILE A CA 1
ATOM 738 C C . ILE A 1 103 ? -3.413 -9.314 -17.822 1.00 98.69 103 ILE A C 1
ATOM 740 O O . ILE A 1 103 ? -4.391 -9.542 -18.537 1.00 98.69 103 ILE A O 1
ATOM 744 N N . THR A 1 104 ? -2.804 -10.244 -17.095 1.00 98.50 104 THR A N 1
ATOM 745 C CA . THR A 1 104 ? -3.204 -11.650 -17.010 1.00 98.50 104 THR A CA 1
ATOM 746 C C . THR A 1 104 ? -2.920 -12.199 -15.612 1.00 98.50 104 THR A C 1
ATOM 748 O O . THR A 1 104 ? -2.412 -11.496 -14.736 1.00 98.50 104 THR A O 1
ATOM 751 N N . LYS A 1 105 ? -3.242 -13.471 -15.380 1.00 97.38 105 LYS A N 1
ATOM 752 C CA . LYS A 1 105 ? -2.903 -14.201 -14.151 1.00 97.38 105 LYS A CA 1
ATOM 753 C C . LYS A 1 105 ? -2.229 -15.547 -14.457 1.00 97.38 105 LYS A C 1
ATOM 755 O O . LYS A 1 105 ? -2.310 -16.008 -15.598 1.00 97.38 105 LYS A O 1
ATOM 760 N N . PRO A 1 106 ? -1.561 -16.180 -13.474 1.00 97.06 106 PRO A N 1
ATOM 761 C CA . PRO A 1 106 ? -1.014 -17.520 -13.614 1.00 97.06 106 PRO A CA 1
ATOM 762 C C . PRO A 1 106 ? -2.066 -18.533 -14.072 1.00 97.06 106 PRO A C 1
ATOM 764 O O . PRO A 1 106 ? -3.205 -18.543 -13.603 1.00 97.06 106 PRO A O 1
ATOM 767 N N . GLU A 1 107 ? -1.669 -19.425 -14.974 1.00 94.94 107 GLU A N 1
ATOM 768 C CA . GLU A 1 107 ? -2.531 -20.515 -15.419 1.00 94.94 107 GLU A CA 1
ATOM 769 C C . GLU A 1 107 ? -2.892 -21.437 -14.241 1.00 94.94 107 GLU A C 1
ATOM 771 O O . GLU A 1 107 ? -2.053 -21.764 -13.401 1.00 94.94 107 GLU A O 1
ATOM 776 N N . GLY A 1 108 ? -4.162 -21.842 -14.167 1.00 93.56 108 GLY A N 1
ATOM 777 C CA . GLY A 1 108 ? -4.674 -22.717 -13.109 1.00 93.56 108 GLY A CA 1
ATOM 778 C C . GLY A 1 108 ? -4.924 -22.043 -11.754 1.00 93.56 108 GLY A C 1
ATOM 779 O O . GLY A 1 108 ? -5.396 -22.723 -10.846 1.00 93.56 108 GLY A O 1
ATOM 780 N N . SER A 1 109 ? -4.649 -20.742 -11.596 1.00 96.31 109 SER A N 1
ATOM 781 C CA . SER A 1 109 ? -5.039 -20.003 -10.389 1.00 96.31 109 SER A CA 1
ATOM 782 C C . SER A 1 109 ? -6.516 -19.602 -10.412 1.00 96.31 109 SER A C 1
ATOM 784 O O . SER A 1 109 ? -7.103 -19.404 -11.483 1.00 96.31 109 SER A O 1
ATOM 786 N N . GLY A 1 110 ? -7.084 -19.379 -9.226 1.00 95.81 110 GLY A N 1
ATOM 787 C CA . GLY A 1 110 ? -8.389 -18.746 -9.053 1.00 95.81 110 GLY A CA 1
ATOM 788 C C . GLY A 1 110 ? -8.386 -17.266 -9.444 1.00 95.81 110 GLY A C 1
ATOM 789 O O . GLY A 1 110 ? -7.356 -16.712 -9.855 1.00 95.81 110 GLY A O 1
ATOM 790 N N . GLY A 1 111 ? -9.541 -16.623 -9.294 1.00 96.50 111 GLY A N 1
ATOM 791 C CA . GLY A 1 111 ? -9.767 -15.242 -9.711 1.00 96.50 111 GLY A CA 1
ATOM 792 C C . GLY A 1 111 ? -10.241 -15.108 -11.157 1.00 96.50 111 GLY A C 1
ATOM 793 O O . GLY A 1 111 ? -10.443 -16.101 -11.858 1.00 96.50 111 GLY A O 1
ATOM 794 N N . ALA A 1 112 ? -10.391 -13.864 -11.601 1.00 96.31 112 ALA A N 1
ATOM 795 C CA . ALA A 1 112 ? -10.704 -13.500 -12.977 1.00 96.31 112 ALA A CA 1
ATOM 796 C C . ALA A 1 112 ? -10.036 -12.167 -13.343 1.00 96.31 112 ALA A C 1
ATOM 798 O O . ALA A 1 112 ? -10.065 -11.221 -12.554 1.00 96.31 112 ALA A O 1
ATOM 799 N N . VAL A 1 113 ? -9.469 -12.070 -14.545 1.00 97.81 113 VAL A N 1
ATOM 800 C CA . VAL A 1 113 ? -9.001 -10.787 -15.098 1.00 97.81 113 VAL A CA 1
ATOM 801 C C . VAL A 1 113 ? -10.015 -10.312 -16.127 1.00 97.81 113 VAL A C 1
ATOM 803 O O . VAL A 1 113 ? -10.082 -10.828 -17.241 1.00 97.81 113 VAL A O 1
ATOM 806 N N . THR A 1 114 ? -10.822 -9.333 -15.730 1.00 97.62 114 THR A N 1
ATOM 807 C CA . THR A 1 114 ? -11.876 -8.731 -16.554 1.00 97.62 114 THR A CA 1
ATOM 808 C C . THR A 1 114 ? -11.613 -7.244 -16.724 1.00 97.62 114 THR A C 1
ATOM 810 O O . THR A 1 114 ? -10.895 -6.627 -15.931 1.00 97.62 114 THR A O 1
ATOM 813 N N . ARG A 1 115 ? -12.245 -6.628 -17.723 1.00 97.88 115 ARG A N 1
ATOM 814 C CA . ARG A 1 115 ? -12.204 -5.174 -17.903 1.00 97.88 115 ARG A CA 1
ATOM 815 C C . ARG A 1 115 ? -12.627 -4.433 -16.630 1.00 97.88 115 ARG A C 1
ATOM 817 O O . ARG A 1 115 ? -12.056 -3.390 -16.324 1.00 97.88 115 ARG A O 1
ATOM 824 N N . ALA A 1 116 ? -13.626 -4.949 -15.910 1.00 97.19 116 ALA A N 1
ATOM 825 C CA . ALA A 1 116 ? -14.122 -4.344 -14.675 1.00 97.19 116 ALA A CA 1
ATOM 826 C C . ALA A 1 116 ? -13.049 -4.350 -13.577 1.00 97.19 116 ALA A C 1
ATOM 828 O O . ALA A 1 116 ? -12.707 -3.285 -13.073 1.00 97.19 116 ALA A O 1
ATOM 829 N N . ASN A 1 117 ? -12.438 -5.505 -13.299 1.00 96.25 117 ASN A N 1
ATOM 830 C CA . ASN A 1 117 ? -11.408 -5.632 -12.261 1.00 96.25 117 ASN A CA 1
ATOM 831 C C . ASN A 1 117 ? -10.171 -4.778 -12.586 1.00 96.25 117 ASN A C 1
ATOM 833 O O . ASN A 1 117 ? -9.583 -4.153 -11.703 1.00 96.25 117 ASN A O 1
ATOM 837 N N . VAL A 1 118 ? -9.798 -4.700 -13.870 1.00 97.88 118 VAL A N 1
ATOM 838 C CA . VAL A 1 118 ? -8.700 -3.835 -14.329 1.00 97.88 118 VAL A CA 1
ATOM 839 C C . VAL A 1 118 ? -9.040 -2.356 -14.160 1.00 97.88 118 VAL A C 1
ATOM 841 O O . VAL A 1 118 ? -8.193 -1.594 -13.703 1.00 97.88 118 VAL A O 1
ATOM 844 N N . ALA A 1 119 ? -10.273 -1.942 -14.459 1.00 97.38 119 ALA A N 1
ATOM 845 C CA . ALA A 1 119 ? -10.715 -0.567 -14.242 1.00 97.38 119 ALA A CA 1
ATOM 846 C C . ALA A 1 119 ? -10.773 -0.194 -12.750 1.00 97.38 119 ALA A C 1
ATOM 848 O O . ALA A 1 119 ? -10.377 0.911 -12.385 1.00 97.38 119 ALA A O 1
ATOM 849 N N . GLU A 1 120 ? -11.234 -1.106 -11.890 1.00 95.94 120 GLU A N 1
ATOM 850 C CA . GLU A 1 120 ? -11.275 -0.910 -10.437 1.00 95.94 120 GLU A CA 1
ATOM 851 C C . GLU A 1 120 ? -9.870 -0.753 -9.851 1.00 95.94 120 GLU A C 1
ATOM 853 O O . GLU A 1 120 ? -9.631 0.184 -9.091 1.00 95.94 120 GLU A O 1
ATOM 858 N N . GLN A 1 121 ? -8.923 -1.616 -10.241 1.00 96.38 121 GLN A N 1
ATOM 859 C CA . GLN A 1 121 ? -7.523 -1.467 -9.837 1.00 96.38 121 GLN A CA 1
ATOM 860 C C . GLN A 1 121 ? -6.914 -0.177 -10.386 1.00 96.38 121 GLN A C 1
ATOM 862 O O . GLN A 1 121 ? -6.239 0.521 -9.646 1.00 96.38 121 GLN A O 1
ATOM 867 N N . MET A 1 122 ? -7.169 0.170 -11.651 1.00 96.50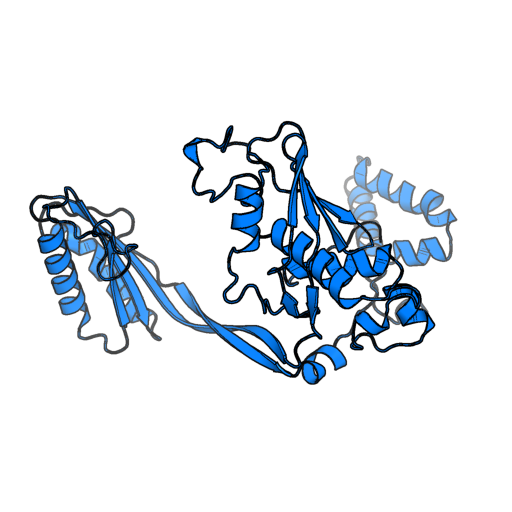 122 MET A N 1
ATOM 868 C CA . MET A 1 122 ? -6.624 1.380 -12.277 1.00 96.50 122 MET A CA 1
ATOM 869 C C . MET A 1 122 ? -7.025 2.672 -11.550 1.00 96.50 122 MET A C 1
ATOM 871 O O . MET A 1 122 ? -6.328 3.673 -11.664 1.00 96.50 122 MET A O 1
ATOM 875 N N . LEU A 1 123 ? -8.159 2.679 -10.845 1.00 95.44 123 LEU A N 1
ATOM 876 C CA . LEU A 1 123 ? -8.651 3.836 -10.089 1.00 95.44 123 LEU A CA 1
ATOM 877 C C . LEU A 1 123 ? -8.338 3.748 -8.587 1.00 95.44 123 LEU A C 1
ATOM 879 O O . LEU A 1 123 ? -8.625 4.685 -7.837 1.00 95.44 123 LEU A O 1
ATOM 883 N N . TYR A 1 124 ? -7.773 2.632 -8.132 1.00 94.75 124 TYR A N 1
ATOM 884 C CA . TYR A 1 124 ? -7.512 2.375 -6.725 1.00 94.75 124 TYR A CA 1
ATOM 885 C C . TYR A 1 124 ? -6.447 3.336 -6.177 1.00 94.75 124 TYR A C 1
ATOM 887 O O . TYR A 1 124 ? -5.390 3.520 -6.765 1.00 94.75 124 TYR A O 1
ATOM 895 N N . GLU A 1 125 ? -6.735 3.984 -5.042 1.00 92.06 125 GLU A N 1
ATOM 896 C CA . GLU A 1 125 ? -5.863 4.997 -4.413 1.00 92.06 125 GLU A CA 1
ATOM 897 C C . GLU A 1 125 ? -5.523 6.224 -5.294 1.00 92.06 125 GLU A C 1
ATOM 899 O O . GLU A 1 125 ? -4.674 7.044 -4.925 1.00 92.06 125 GLU A O 1
ATOM 904 N N . ILE A 1 126 ? -6.240 6.428 -6.406 1.00 92.50 126 ILE A N 1
ATOM 905 C CA . ILE A 1 126 ? -6.080 7.595 -7.278 1.00 92.50 126 ILE A CA 1
ATOM 906 C C . ILE A 1 126 ? -7.134 8.658 -6.953 1.00 92.50 126 ILE A C 1
ATOM 908 O O . ILE A 1 126 ? -8.337 8.433 -7.042 1.00 92.50 126 ILE A O 1
ATOM 912 N N . GLY A 1 127 ? -6.663 9.856 -6.592 1.00 92.50 127 GLY A N 1
ATOM 913 C CA . GLY A 1 127 ? -7.526 11.017 -6.352 1.00 92.50 127 GLY A CA 1
ATOM 914 C C . GLY A 1 127 ? -7.954 11.738 -7.636 1.00 92.50 127 GLY A C 1
ATOM 915 O O . GLY A 1 127 ? -9.142 11.960 -7.845 1.00 92.50 127 GLY A O 1
ATOM 916 N N . ASP A 1 128 ? -6.991 12.109 -8.487 1.00 96.31 128 ASP A N 1
ATOM 917 C CA . ASP A 1 128 ? -7.227 12.743 -9.793 1.00 96.31 128 ASP A CA 1
ATOM 918 C C . ASP A 1 128 ? -6.694 11.830 -10.914 1.00 96.31 128 ASP A C 1
ATOM 920 O O . ASP A 1 128 ? -5.476 11.755 -11.097 1.00 96.31 128 ASP A O 1
ATOM 924 N N . PRO A 1 129 ? -7.573 11.156 -11.683 1.00 96.62 129 PRO A N 1
ATOM 925 C CA . PRO A 1 129 ? -7.180 10.313 -12.815 1.00 96.62 129 PRO A CA 1
ATOM 926 C C . PRO A 1 129 ? -6.405 11.048 -13.918 1.00 96.62 129 PRO A C 1
ATOM 928 O O . PRO A 1 129 ? -5.680 10.420 -14.685 1.00 96.62 129 PRO A O 1
ATOM 931 N N . ALA A 1 130 ? -6.530 12.373 -14.017 1.00 97.19 130 ALA A N 1
ATOM 932 C CA . ALA A 1 130 ? -5.759 13.160 -14.972 1.00 97.19 130 ALA A CA 1
ATOM 933 C C . ALA A 1 130 ? -4.365 13.531 -14.444 1.00 97.19 130 ALA A C 1
ATOM 935 O O . ALA A 1 130 ? -3.565 14.068 -15.208 1.00 97.19 130 ALA A O 1
ATOM 936 N N . SER A 1 131 ? -4.073 13.325 -13.155 1.00 96.31 131 SER A N 1
ATOM 937 C CA . SER A 1 131 ? -2.842 13.805 -12.516 1.00 96.31 131 SER A CA 1
ATOM 938 C C . SER A 1 131 ? -2.385 12.882 -11.381 1.00 96.31 131 SER A C 1
ATOM 940 O O . SER A 1 131 ? -2.269 13.300 -10.226 1.00 96.31 131 SER A O 1
ATOM 942 N N . TYR A 1 132 ? -2.087 11.621 -11.689 1.00 95.06 132 TYR A N 1
ATOM 943 C CA . TYR A 1 132 ? -1.492 10.696 -10.727 1.00 95.06 132 TYR A CA 1
ATOM 944 C C . TYR A 1 132 ? 0.025 10.918 -10.621 1.00 95.06 132 TYR A C 1
ATOM 946 O O . TYR A 1 132 ? 0.802 10.619 -11.526 1.00 95.06 132 TYR A O 1
ATOM 954 N N . PHE A 1 133 ? 0.461 11.501 -9.503 1.00 93.88 133 PHE A N 1
ATOM 955 C CA . PHE A 1 133 ? 1.859 11.872 -9.280 1.00 93.88 133 PHE A CA 1
ATOM 956 C C . PHE A 1 133 ? 2.717 10.665 -8.890 1.00 93.88 133 PHE A C 1
ATOM 958 O O . PHE A 1 133 ? 2.572 10.134 -7.787 1.00 93.88 133 PHE A O 1
ATOM 965 N N . THR A 1 134 ? 3.691 10.321 -9.734 1.00 92.44 134 THR A N 1
ATOM 966 C CA . THR A 1 134 ? 4.758 9.362 -9.407 1.00 92.44 134 THR A CA 1
ATOM 967 C C . THR A 1 134 ? 6.141 10.033 -9.477 1.00 92.44 134 THR A C 1
ATOM 969 O O . THR A 1 134 ? 6.249 11.170 -9.952 1.00 92.44 134 THR A O 1
ATOM 972 N N . PRO A 1 135 ? 7.218 9.396 -8.971 1.00 90.25 135 PRO A N 1
ATOM 973 C CA . PRO A 1 135 ? 8.555 9.983 -8.997 1.00 90.25 135 PRO A CA 1
ATOM 974 C C . PRO A 1 135 ? 9.086 10.289 -10.401 1.00 90.25 135 PRO A C 1
ATOM 976 O O . PRO A 1 135 ? 9.826 11.257 -10.536 1.00 90.25 135 PRO A O 1
ATOM 979 N N . ASP A 1 136 ? 8.716 9.526 -11.428 1.00 91.25 136 ASP A N 1
ATOM 980 C CA . ASP A 1 136 ? 9.341 9.639 -12.756 1.00 91.25 136 ASP A CA 1
ATOM 981 C C . ASP A 1 136 ? 8.426 10.274 -13.811 1.00 91.25 136 ASP A C 1
ATOM 983 O O . ASP A 1 136 ? 8.911 10.827 -14.795 1.00 91.25 136 ASP A O 1
ATOM 987 N N . VAL A 1 137 ? 7.109 10.255 -13.593 1.00 95.00 137 VAL A N 1
ATOM 988 C CA . VAL A 1 137 ? 6.110 10.813 -14.514 1.00 95.00 137 VAL A CA 1
ATOM 989 C C . VAL A 1 137 ? 4.837 11.194 -13.755 1.00 95.00 137 VAL A C 1
ATOM 991 O O . VAL A 1 137 ? 4.452 10.534 -12.786 1.00 95.00 137 VAL A O 1
ATOM 994 N N . ILE A 1 138 ? 4.158 12.257 -14.181 1.00 96.56 138 ILE A N 1
ATOM 995 C CA . ILE A 1 138 ? 2.772 12.499 -13.758 1.00 96.56 138 ILE A CA 1
ATOM 996 C C . ILE A 1 138 ? 1.873 11.786 -14.768 1.00 96.56 138 ILE A C 1
ATOM 998 O O . ILE A 1 138 ? 1.828 12.172 -15.937 1.00 96.56 138 ILE A O 1
ATOM 1002 N N . LEU A 1 139 ? 1.211 10.727 -14.312 1.00 96.62 139 LEU A N 1
ATOM 1003 C CA . LEU A 1 139 ? 0.390 9.839 -15.123 1.00 96.62 139 LEU A CA 1
ATOM 1004 C C . LEU A 1 139 ? -1.015 10.422 -15.324 1.00 96.62 139 LEU A C 1
ATOM 1006 O O . LEU A 1 139 ? -1.673 10.840 -14.372 1.00 96.62 139 LEU A O 1
ATOM 1010 N N . ASP A 1 140 ? -1.480 10.400 -16.567 1.00 98.19 140 ASP A N 1
ATOM 1011 C CA . ASP A 1 140 ? -2.849 10.705 -16.971 1.00 98.19 140 ASP A CA 1
ATOM 1012 C C . ASP A 1 140 ? -3.475 9.441 -17.579 1.00 98.19 140 ASP A C 1
ATOM 1014 O O . ASP A 1 140 ? -3.049 8.961 -18.635 1.00 98.19 140 ASP A O 1
ATOM 1018 N N . ILE A 1 141 ? -4.476 8.889 -16.887 1.00 97.94 141 ILE A N 1
ATOM 1019 C CA . ILE A 1 141 ? -5.185 7.663 -17.286 1.00 97.94 141 ILE A CA 1
ATOM 1020 C C . ILE A 1 141 ?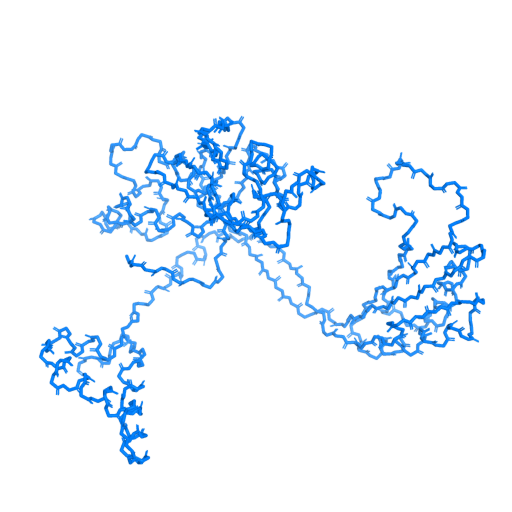 -6.529 7.944 -17.972 1.00 97.94 141 ILE A C 1
ATOM 1022 O O . ILE A 1 141 ? -7.269 7.018 -18.293 1.00 97.94 141 ILE A O 1
ATOM 1026 N N . THR A 1 142 ? -6.873 9.209 -18.230 1.00 97.94 142 THR A N 1
ATOM 1027 C CA . THR A 1 142 ? -8.203 9.582 -18.753 1.00 97.94 142 THR A CA 1
ATOM 1028 C C . THR A 1 142 ? -8.474 9.085 -20.174 1.00 97.94 142 THR A C 1
ATOM 1030 O O . THR A 1 142 ? -9.631 8.976 -20.576 1.00 97.94 142 THR A O 1
ATOM 1033 N N . ALA A 1 143 ? -7.416 8.782 -20.930 1.00 97.12 143 ALA A N 1
ATOM 1034 C CA . ALA A 1 143 ? -7.481 8.277 -22.299 1.00 97.12 143 ALA A CA 1
ATOM 1035 C C . ALA A 1 143 ? -7.131 6.781 -22.417 1.00 97.12 143 ALA A C 1
ATOM 1037 O O . ALA A 1 143 ? -6.983 6.289 -23.536 1.00 97.12 143 ALA A O 1
ATOM 1038 N N . VAL A 1 144 ? -6.990 6.069 -21.292 1.00 98.62 144 VAL A N 1
ATOM 1039 C CA . VAL A 1 144 ? -6.636 4.645 -21.297 1.00 98.62 144 VAL A CA 1
ATOM 1040 C C . VAL A 1 144 ? -7.789 3.804 -21.846 1.00 98.62 144 VAL A C 1
ATOM 1042 O O . VAL A 1 144 ? -8.936 3.944 -21.415 1.00 98.62 144 VAL A O 1
ATOM 1045 N N . SER A 1 145 ? -7.480 2.902 -22.778 1.00 98.62 145 SER A N 1
ATOM 1046 C CA . SER A 1 145 ? -8.388 1.856 -23.247 1.00 98.62 145 SER A CA 1
ATOM 1047 C C . SER A 1 145 ? -8.119 0.540 -22.520 1.00 98.62 145 SER A C 1
ATOM 1049 O O . SER A 1 145 ? -6.974 0.216 -22.202 1.00 98.62 145 SER A O 1
ATOM 1051 N N . LEU A 1 146 ? -9.196 -0.204 -22.259 1.00 98.81 146 LEU A N 1
ATOM 1052 C CA . LEU A 1 146 ? -9.180 -1.520 -21.625 1.00 98.81 146 LEU A CA 1
ATOM 1053 C C . LEU A 1 146 ? -9.986 -2.484 -22.498 1.00 98.81 146 LEU A C 1
ATOM 1055 O O . LEU A 1 146 ? -11.219 -2.402 -22.519 1.00 98.81 146 LEU A O 1
ATOM 1059 N N . ASP A 1 147 ? -9.292 -3.378 -23.196 1.00 98.69 147 ASP A N 1
ATOM 1060 C CA . ASP A 1 147 ? -9.879 -4.284 -24.183 1.00 98.69 147 ASP A CA 1
ATOM 1061 C C . ASP A 1 147 ? -9.678 -5.746 -23.763 1.00 98.69 147 ASP A C 1
ATOM 1063 O O . ASP A 1 147 ? -8.552 -6.208 -23.584 1.00 98.69 147 ASP A O 1
ATOM 1067 N N . GLU A 1 148 ? -10.763 -6.504 -23.608 1.00 98.50 148 GLU A N 1
ATOM 1068 C CA . GLU A 1 148 ? -10.690 -7.947 -23.350 1.00 98.50 148 GLU A CA 1
ATOM 1069 C C . GLU A 1 148 ? -10.294 -8.681 -24.634 1.00 98.50 148 GLU A C 1
ATOM 1071 O O . GLU A 1 148 ? -11.058 -8.748 -25.597 1.00 98.50 148 GLU A O 1
ATOM 1076 N N . ILE A 1 149 ? -9.083 -9.236 -24.650 1.00 98.44 149 ILE A N 1
ATOM 1077 C CA . ILE A 1 149 ? -8.501 -9.903 -25.827 1.00 98.44 149 ILE A CA 1
ATOM 1078 C C . ILE A 1 149 ? -8.492 -11.432 -25.702 1.00 98.44 149 ILE A C 1
ATOM 1080 O O . ILE A 1 149 ? -8.012 -12.136 -26.589 1.00 98.44 149 ILE A O 1
ATOM 1084 N N . GLY A 1 150 ? -9.013 -11.956 -24.595 1.00 97.44 150 GLY A N 1
ATOM 1085 C CA . GLY A 1 150 ? -9.153 -13.381 -24.338 1.00 97.44 150 GLY A CA 1
ATOM 1086 C C . GLY A 1 150 ? -9.567 -13.663 -22.893 1.00 97.44 150 GLY A C 1
ATOM 1087 O O . GLY A 1 150 ? -9.690 -12.732 -22.095 1.00 97.44 150 GLY A O 1
ATOM 1088 N N . PRO A 1 151 ? -9.771 -14.943 -22.538 1.00 96.38 151 PRO A N 1
ATOM 1089 C CA . PRO A 1 151 ? -10.032 -15.339 -21.159 1.00 96.38 151 PRO A CA 1
ATOM 1090 C C . PRO A 1 151 ? -8.896 -14.878 -20.248 1.00 96.38 151 PRO A C 1
ATOM 1092 O O . PRO A 1 151 ? -7.737 -15.170 -20.536 1.00 96.38 151 PRO A O 1
ATOM 1095 N N . ASP A 1 152 ? -9.239 -14.171 -19.172 1.00 97.62 152 ASP A N 1
ATOM 1096 C CA . ASP A 1 152 ? -8.287 -13.624 -18.203 1.00 97.62 152 ASP A CA 1
ATOM 1097 C C . ASP A 1 152 ? -7.199 -12.723 -18.813 1.00 97.62 152 ASP A C 1
ATOM 1099 O O . ASP A 1 152 ? -6.080 -12.670 -18.302 1.00 97.62 152 ASP A O 1
ATOM 1103 N N . ARG A 1 153 ? -7.498 -12.029 -19.921 1.00 98.56 153 ARG A N 1
ATOM 1104 C CA . ARG A 1 153 ? -6.525 -11.180 -20.619 1.00 98.56 153 ARG A CA 1
ATOM 1105 C C . ARG A 1 153 ? -7.137 -9.863 -21.063 1.00 98.56 153 ARG A C 1
ATOM 1107 O O . ARG A 1 153 ? -7.991 -9.829 -21.950 1.00 98.56 153 ARG A O 1
ATOM 1114 N N . VAL A 1 154 ? -6.629 -8.774 -20.495 1.00 98.88 154 VAL A N 1
ATOM 1115 C CA . VAL A 1 154 ? -7.062 -7.407 -20.809 1.00 98.88 154 VAL A CA 1
ATOM 1116 C C . VAL A 1 154 ? -5.872 -6.609 -21.322 1.00 98.88 154 VAL A C 1
ATOM 1118 O O . VAL A 1 154 ? -4.881 -6.444 -20.612 1.00 98.88 154 VAL A O 1
ATOM 1121 N N . ALA A 1 155 ? -5.968 -6.121 -22.555 1.00 98.81 155 ALA A N 1
ATOM 1122 C CA . ALA A 1 155 ? -5.023 -5.174 -23.124 1.00 98.81 155 ALA A CA 1
ATOM 1123 C C . ALA A 1 155 ? -5.281 -3.768 -22.568 1.00 98.81 155 ALA A C 1
ATOM 1125 O O . ALA A 1 155 ? -6.428 -3.332 -22.460 1.00 98.81 155 ALA A O 1
ATOM 1126 N N . VAL A 1 156 ? -4.199 -3.071 -22.234 1.00 98.81 156 VAL A N 1
ATOM 1127 C CA . VAL A 1 156 ? -4.181 -1.737 -21.633 1.00 98.81 156 VAL A CA 1
ATOM 1128 C C . VAL A 1 156 ? -3.264 -0.846 -22.462 1.00 98.81 156 VAL A C 1
ATOM 1130 O O . VAL A 1 156 ? -2.086 -1.160 -22.649 1.00 98.81 156 VAL A O 1
ATOM 1133 N N . ALA A 1 157 ? -3.791 0.270 -22.961 1.00 98.56 157 ALA A N 1
ATOM 1134 C CA . ALA A 1 157 ? -3.041 1.220 -23.783 1.00 98.56 157 ALA A CA 1
ATOM 1135 C C . ALA A 1 157 ? -3.575 2.650 -23.622 1.00 98.56 157 ALA A C 1
ATOM 1137 O O . ALA A 1 157 ? -4.652 2.856 -23.075 1.00 98.56 157 ALA A O 1
ATOM 1138 N N . GLY A 1 158 ? -2.838 3.650 -24.115 1.00 98.00 158 GLY A N 1
ATOM 1139 C CA . GLY A 1 158 ? -3.308 5.044 -24.162 1.00 98.00 158 GLY A CA 1
ATOM 1140 C C . GLY A 1 158 ? -3.033 5.883 -22.909 1.00 98.00 158 GLY A C 1
ATOM 1141 O O . GLY A 1 158 ? -3.566 6.987 -22.791 1.00 98.00 158 GLY A O 1
ATOM 1142 N N . ALA A 1 159 ? -2.195 5.392 -21.993 1.00 98.12 159 ALA A N 1
ATOM 1143 C CA . ALA A 1 159 ? -1.684 6.185 -20.878 1.00 98.12 159 ALA A CA 1
ATOM 1144 C C . ALA A 1 159 ? -0.844 7.363 -21.392 1.00 98.12 159 ALA A C 1
ATOM 1146 O O . ALA A 1 159 ? -0.096 7.219 -22.360 1.00 98.12 159 ALA A O 1
ATOM 1147 N N . ARG A 1 160 ? -0.961 8.525 -20.744 1.00 98.50 160 ARG A N 1
ATOM 1148 C CA . ARG A 1 160 ? -0.208 9.729 -21.116 1.00 98.50 160 ARG A CA 1
ATOM 1149 C C . ARG A 1 160 ? 0.660 10.213 -19.972 1.00 98.50 160 ARG A C 1
ATOM 1151 O O . ARG A 1 160 ? 0.268 10.137 -18.808 1.00 98.50 160 ARG A O 1
ATOM 1158 N N . GLY A 1 161 ? 1.835 10.730 -20.310 1.00 97.38 161 GLY A N 1
ATOM 1159 C CA . GLY A 1 161 ? 2.804 11.220 -19.341 1.00 97.38 161 GLY A CA 1
ATOM 1160 C C . GLY A 1 161 ? 3.002 12.724 -19.419 1.00 97.38 161 GLY A C 1
ATOM 1161 O O . GLY A 1 161 ? 3.149 13.303 -20.494 1.00 97.38 161 GLY A O 1
ATOM 1162 N N . ARG A 1 162 ? 3.070 13.370 -18.256 1.00 97.50 162 ARG A N 1
ATOM 1163 C CA . ARG A 1 162 ? 3.573 14.744 -18.114 1.00 97.50 162 ARG A CA 1
ATOM 1164 C C . ARG A 1 162 ? 4.902 14.731 -17.352 1.00 97.50 162 ARG A C 1
ATOM 1166 O O . ARG A 1 162 ? 5.175 13.756 -16.644 1.00 97.50 162 ARG A O 1
ATOM 1173 N N . PRO A 1 163 ? 5.724 15.792 -17.475 1.00 95.88 163 PRO A N 1
ATOM 1174 C CA . PRO A 1 163 ? 7.024 15.853 -16.817 1.00 95.88 163 PRO A CA 1
ATOM 1175 C C . PRO A 1 163 ? 6.949 15.524 -15.324 1.00 95.88 163 PRO A C 1
ATOM 1177 O O . PRO A 1 163 ? 5.981 15.878 -14.644 1.00 95.88 163 PRO A O 1
ATOM 1180 N N . ARG A 1 164 ? 7.986 14.845 -14.825 1.00 93.12 164 ARG A N 1
ATOM 1181 C CA . ARG A 1 164 ? 8.139 14.488 -13.408 1.00 93.12 164 ARG A CA 1
ATOM 1182 C C . ARG A 1 164 ? 7.957 15.708 -12.488 1.00 93.12 164 ARG A C 1
ATOM 1184 O O . ARG A 1 164 ? 8.343 16.814 -12.866 1.00 93.12 164 ARG A O 1
ATOM 1191 N N . PRO A 1 165 ? 7.451 15.531 -11.255 1.00 93.88 165 PRO A N 1
ATOM 1192 C CA . PRO A 1 165 ? 7.299 16.643 -10.323 1.00 93.88 165 PRO A CA 1
ATOM 1193 C C . PRO A 1 165 ? 8.651 17.162 -9.806 1.00 93.88 165 PRO A C 1
ATOM 1195 O O . PRO A 1 165 ? 9.583 16.381 -9.574 1.00 93.88 165 PRO A O 1
ATOM 1198 N N . ASP A 1 166 ? 8.711 18.466 -9.515 1.00 93.94 166 ASP A N 1
ATOM 1199 C CA . ASP A 1 166 ? 9.870 19.138 -8.895 1.00 93.94 166 ASP A CA 1
ATOM 1200 C C . ASP A 1 166 ? 10.173 18.619 -7.478 1.00 93.94 166 ASP A C 1
ATOM 1202 O O . ASP A 1 166 ? 11.301 18.705 -6.980 1.00 93.94 166 ASP A O 1
ATOM 1206 N N . ASN A 1 167 ? 9.152 18.070 -6.815 1.00 94.88 167 ASN A N 1
ATOM 1207 C CA . ASN A 1 167 ? 9.238 17.552 -5.459 1.00 94.88 167 ASN A CA 1
ATOM 1208 C C . ASN A 1 167 ? 9.014 16.038 -5.413 1.00 94.88 167 ASN A C 1
ATOM 1210 O O . ASN A 1 167 ? 8.142 15.501 -6.092 1.00 94.88 167 ASN A O 1
ATOM 1214 N N . LEU A 1 168 ? 9.750 15.370 -4.528 1.00 92.38 168 LEU A N 1
ATOM 1215 C CA . LEU A 1 168 ? 9.547 13.975 -4.153 1.00 92.38 168 LEU A CA 1
ATOM 1216 C C . LEU A 1 168 ? 8.724 13.883 -2.866 1.00 92.38 168 LEU A C 1
ATOM 1218 O O . LEU A 1 168 ? 8.917 14.668 -1.933 1.00 92.38 168 LEU A O 1
ATOM 1222 N N . LYS A 1 169 ? 7.840 12.884 -2.786 1.00 91.50 169 LYS A N 1
ATOM 1223 C CA . LYS A 1 169 ? 7.124 12.543 -1.552 1.00 91.50 169 LYS A CA 1
ATOM 1224 C C . LYS A 1 169 ? 8.030 11.722 -0.641 1.00 91.50 169 LYS A C 1
ATOM 1226 O O . LYS A 1 169 ? 8.510 10.658 -1.019 1.00 91.50 169 LYS A O 1
ATOM 1231 N N . VAL A 1 170 ? 8.213 12.192 0.585 1.00 90.06 170 VAL A N 1
ATOM 1232 C CA . VAL A 1 170 ? 8.908 11.466 1.646 1.00 90.06 170 VAL A CA 1
ATOM 1233 C C . VAL A 1 170 ? 7.885 10.951 2.644 1.00 90.06 170 VAL A C 1
ATOM 1235 O O . VAL A 1 170 ? 7.119 11.709 3.239 1.00 90.06 170 VAL A O 1
ATOM 1238 N N . SER A 1 171 ? 7.918 9.637 2.837 1.00 90.38 171 SER A N 1
ATOM 1239 C CA . SER A 1 171 ? 7.179 8.914 3.865 1.00 90.38 171 SER A CA 1
ATOM 1240 C C . SER A 1 171 ? 8.057 8.782 5.110 1.00 90.38 171 SER A C 1
ATOM 1242 O O . SER A 1 171 ? 8.875 7.865 5.197 1.00 90.38 171 SER A O 1
ATOM 1244 N N . SER A 1 172 ? 7.927 9.718 6.056 1.00 91.06 172 SER A N 1
ATOM 1245 C CA . SER A 1 172 ? 8.690 9.711 7.310 1.00 91.06 172 SER A CA 1
ATOM 1246 C C . SER A 1 172 ? 7.828 9.258 8.486 1.00 91.06 172 SER A C 1
ATOM 1248 O O . SER A 1 172 ? 6.615 9.461 8.496 1.00 91.06 172 SER A O 1
ATOM 1250 N N . CYS A 1 173 ? 8.462 8.669 9.497 1.00 93.19 173 CYS A N 1
ATOM 1251 C CA . CYS A 1 173 ? 7.816 8.309 10.752 1.00 93.19 173 CYS A CA 1
ATOM 1252 C C . CYS A 1 173 ? 8.668 8.778 11.930 1.00 93.19 173 CYS A C 1
ATOM 1254 O O . CYS A 1 173 ? 9.888 8.611 11.913 1.00 93.19 173 CYS A O 1
ATOM 1256 N N . TYR A 1 174 ? 8.031 9.298 12.978 1.00 93.31 174 TYR A N 1
ATOM 1257 C CA . TYR A 1 174 ? 8.704 9.654 14.228 1.00 93.31 174 TYR A CA 1
ATOM 1258 C C . TYR A 1 174 ? 7.959 9.078 15.438 1.00 93.31 174 TYR A C 1
ATOM 1260 O O . TYR A 1 174 ? 6.767 8.782 15.362 1.00 93.31 174 TYR A O 1
ATOM 1268 N N . SER A 1 175 ? 8.670 8.876 16.549 1.00 94.81 175 SER A N 1
ATOM 1269 C CA . SER A 1 175 ? 8.072 8.375 17.793 1.00 94.81 175 SER A CA 1
ATOM 1270 C C . SER A 1 175 ? 7.146 9.425 18.401 1.00 94.81 175 SER A C 1
ATOM 1272 O O . SER A 1 175 ? 7.589 10.529 18.699 1.00 94.81 175 SER A O 1
ATOM 1274 N N . ASP A 1 176 ? 5.888 9.061 18.630 1.00 95.00 176 ASP A N 1
ATOM 1275 C CA . ASP A 1 176 ? 4.815 9.971 19.042 1.00 95.00 176 ASP A CA 1
ATOM 1276 C C . ASP A 1 176 ? 4.025 9.401 20.231 1.00 95.00 176 ASP A C 1
ATOM 1278 O O . ASP A 1 176 ? 2.802 9.299 20.218 1.00 95.00 176 ASP A O 1
ATOM 1282 N N . GLY A 1 177 ? 4.756 8.970 21.260 1.00 96.38 177 GLY A N 1
ATOM 1283 C CA . GLY A 1 177 ? 4.180 8.453 22.499 1.00 96.38 177 GLY A CA 1
ATOM 1284 C C . GLY A 1 177 ? 3.736 6.992 22.419 1.00 96.38 177 GLY A C 1
ATOM 1285 O O . GLY A 1 177 ? 4.413 6.133 21.841 1.00 96.38 177 GLY A O 1
ATOM 1286 N N . TRP A 1 178 ? 2.613 6.703 23.071 1.00 97.88 178 TRP A N 1
ATOM 1287 C CA . TRP A 1 178 ? 2.093 5.363 23.308 1.00 97.88 178 TRP A CA 1
ATOM 1288 C C . TRP A 1 178 ? 0.651 5.239 22.849 1.00 97.88 178 TRP A C 1
ATOM 1290 O O . TRP A 1 178 ? -0.156 6.142 23.039 1.00 97.88 178 TRP A O 1
ATOM 1300 N N . PHE A 1 179 ? 0.324 4.069 22.312 1.00 96.88 179 PHE A N 1
ATOM 1301 C CA . PHE A 1 179 ? -0.990 3.730 21.791 1.00 96.88 179 PHE A CA 1
ATOM 1302 C C . PHE A 1 179 ? -1.471 2.381 22.331 1.00 96.88 179 PHE A C 1
ATOM 1304 O O . PHE A 1 179 ? -0.690 1.432 22.479 1.00 96.88 179 PHE A O 1
ATOM 1311 N N . ALA A 1 180 ? -2.777 2.264 22.558 1.00 96.69 180 ALA A N 1
ATOM 1312 C CA . ALA A 1 180 ? -3.460 0.990 22.746 1.00 96.69 180 ALA A CA 1
ATOM 1313 C C . ALA A 1 180 ? -4.883 1.056 22.188 1.00 96.69 180 ALA A C 1
ATOM 1315 O O . ALA A 1 180 ? -5.466 2.127 22.060 1.00 96.69 180 ALA A O 1
ATOM 1316 N N . SER A 1 181 ? -5.462 -0.106 21.900 1.00 96.25 181 SER A N 1
ATOM 1317 C CA . SER A 1 181 ? -6.872 -0.207 21.537 1.00 96.25 181 SER A CA 1
ATOM 1318 C C . SER A 1 181 ? -7.520 -1.390 22.233 1.00 96.25 181 SER A C 1
ATOM 1320 O O . SER A 1 181 ? -6.926 -2.467 22.254 1.00 96.25 181 SER A O 1
ATOM 1322 N N . ALA A 1 182 ? -8.727 -1.207 22.756 1.00 96.12 182 ALA A N 1
ATOM 1323 C CA . ALA A 1 182 ? -9.521 -2.271 23.359 1.00 96.12 182 ALA A CA 1
ATOM 1324 C C . ALA A 1 182 ? -10.901 -2.344 22.714 1.00 96.12 182 ALA A C 1
ATOM 1326 O O . ALA A 1 182 ? -11.411 -1.340 22.220 1.00 96.12 182 ALA A O 1
ATOM 1327 N N . THR A 1 183 ? -11.511 -3.522 22.777 1.00 95.94 183 THR A N 1
ATOM 1328 C CA . THR A 1 183 ? -12.881 -3.750 22.320 1.00 95.94 183 THR A CA 1
ATOM 1329 C C . THR A 1 183 ? -13.677 -4.524 23.363 1.00 95.94 183 THR A C 1
ATOM 1331 O O . THR A 1 183 ? -13.131 -5.388 24.056 1.00 95.94 183 THR A O 1
ATOM 1334 N N . LEU A 1 184 ? -14.970 -4.213 23.464 1.00 95.81 184 LEU A N 1
ATOM 1335 C CA . LEU A 1 184 ? -15.965 -4.995 24.196 1.00 95.81 184 LEU A CA 1
ATOM 1336 C C . LEU A 1 184 ? -17.192 -5.203 23.300 1.00 95.81 184 LEU A C 1
ATOM 1338 O O . LEU A 1 184 ? -17.611 -4.292 22.589 1.00 95.81 184 LEU A O 1
ATOM 1342 N N . LEU A 1 185 ? -17.765 -6.400 23.340 1.00 95.62 185 LEU A N 1
ATOM 1343 C CA . LEU A 1 185 ? -19.018 -6.738 22.678 1.00 95.62 185 LEU A CA 1
ATOM 1344 C C . LEU A 1 185 ? -20.176 -6.493 23.648 1.00 95.62 185 LEU A C 1
ATOM 1346 O O . LEU A 1 185 ? -20.188 -7.010 24.769 1.00 95.62 185 LEU A O 1
ATOM 1350 N N . VAL A 1 186 ? -21.142 -5.693 23.216 1.00 95.25 186 VAL A N 1
ATOM 1351 C CA . VAL A 1 186 ? -22.309 -5.279 23.992 1.00 95.25 186 VAL A CA 1
ATOM 1352 C C . VAL A 1 186 ? -23.547 -5.911 23.355 1.00 95.25 186 VAL A C 1
ATOM 1354 O O . VAL A 1 186 ? -23.992 -5.424 22.316 1.00 95.25 186 VAL A O 1
ATOM 1357 N N . PRO A 1 187 ? -24.114 -6.982 23.935 1.00 94.75 187 PRO A N 1
ATOM 1358 C CA . PRO A 1 187 ? -25.308 -7.610 23.379 1.00 94.75 187 PRO A CA 1
ATOM 1359 C C . PRO A 1 187 ? -26.546 -6.753 23.640 1.00 94.75 187 PRO A C 1
ATOM 1361 O O . PRO A 1 187 ? -26.542 -5.902 24.529 1.00 94.75 187 PRO A O 1
ATOM 1364 N N . GLY A 1 188 ? -27.631 -7.016 22.926 1.00 92.62 188 GLY A N 1
ATOM 1365 C CA . GLY A 1 188 ? -28.956 -6.478 23.202 1.00 92.62 188 GLY A CA 1
ATOM 1366 C C . GLY A 1 188 ? -29.596 -7.069 24.472 1.00 92.62 188 GLY A C 1
ATOM 1367 O O . GLY A 1 188 ? -28.986 -7.891 25.168 1.00 92.62 188 GLY A O 1
ATOM 1368 N N . PRO A 1 189 ? -30.814 -6.627 24.826 1.00 93.00 189 PRO A N 1
ATOM 1369 C CA . PRO A 1 189 ? -31.488 -5.451 24.267 1.00 93.00 189 PRO A CA 1
ATOM 1370 C C . PRO A 1 189 ? -30.757 -4.149 24.644 1.00 93.00 189 PRO A C 1
ATOM 1372 O O . PRO A 1 189 ? -29.937 -4.131 25.570 1.00 93.00 189 PRO A O 1
ATOM 1375 N N . GLN A 1 190 ? -31.076 -3.063 23.943 1.00 92.69 190 GLN A N 1
ATOM 1376 C CA . GLN A 1 190 ? -30.539 -1.711 24.116 1.00 92.69 190 GLN A CA 1
ATOM 1377 C C . GLN A 1 190 ? -29.019 -1.637 23.921 1.00 92.69 190 GLN A C 1
ATOM 1379 O O . GLN A 1 190 ? -28.317 -0.958 24.679 1.00 92.69 190 GLN A O 1
ATOM 1384 N N . ALA A 1 191 ? -28.489 -2.343 22.918 1.00 94.25 191 ALA A N 1
ATOM 1385 C CA . ALA A 1 191 ? -27.044 -2.489 22.721 1.00 94.25 191 ALA A CA 1
ATOM 1386 C C . ALA A 1 191 ? -26.336 -1.126 22.602 1.00 94.25 191 ALA A C 1
ATOM 1388 O O . ALA A 1 191 ? -25.334 -0.878 23.274 1.00 94.25 191 ALA A O 1
ATOM 1389 N N .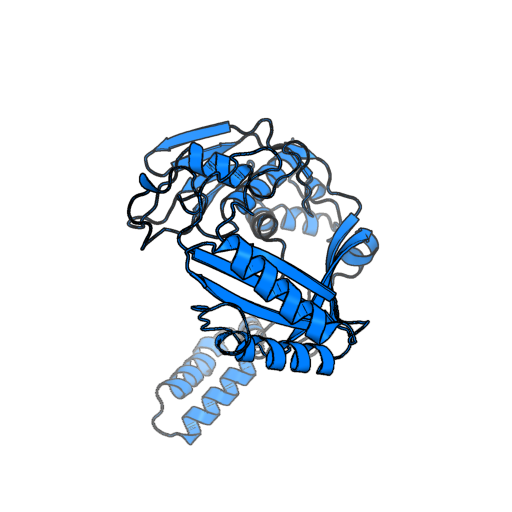 ILE A 1 192 ? -26.913 -0.192 21.836 1.00 93.56 192 ILE A N 1
ATOM 1390 C CA . ILE A 1 192 ? -26.363 1.161 21.646 1.00 93.56 192 ILE A CA 1
ATOM 1391 C C . ILE A 1 192 ? -26.371 1.959 22.957 1.00 93.56 192 ILE A C 1
ATOM 1393 O O . ILE A 1 192 ? -25.378 2.606 23.296 1.00 93.56 192 ILE A O 1
ATOM 1397 N N . ALA A 1 193 ? -27.472 1.923 23.713 1.00 94.25 193 ALA A N 1
ATOM 1398 C CA . ALA A 1 193 ? -27.573 2.654 24.976 1.00 94.25 193 ALA A CA 1
ATOM 1399 C C . ALA A 1 193 ? -26.585 2.104 26.016 1.00 94.25 193 ALA A C 1
ATOM 1401 O O . ALA A 1 193 ? -25.884 2.876 26.673 1.00 94.25 193 ALA A O 1
ATOM 1402 N N . LYS A 1 194 ? -26.452 0.773 26.105 1.00 95.94 194 LYS A N 1
ATOM 1403 C CA . LYS A 1 194 ? -25.444 0.119 26.949 1.00 95.94 194 LYS A CA 1
ATOM 1404 C C . LYS A 1 194 ? -24.023 0.460 26.503 1.00 95.94 194 LYS A C 1
ATOM 1406 O O . LYS A 1 194 ? -23.179 0.729 27.354 1.00 95.94 194 LYS A O 1
ATOM 1411 N N . ALA A 1 195 ? -23.745 0.526 25.203 1.00 95.62 195 ALA A N 1
ATOM 1412 C CA . ALA A 1 195 ? -22.426 0.906 24.706 1.00 95.62 195 ALA A CA 1
ATOM 1413 C C . ALA A 1 195 ? -22.074 2.354 25.088 1.00 95.62 195 ALA A C 1
ATOM 1415 O O . ALA A 1 195 ? -20.999 2.594 25.633 1.00 95.62 195 ALA A O 1
ATOM 1416 N N . LYS A 1 196 ? -23.011 3.300 24.927 1.00 96.31 196 LYS A N 1
ATOM 1417 C CA . LYS A 1 196 ? -22.845 4.697 25.377 1.00 96.31 196 LYS A CA 1
ATOM 1418 C C . LYS A 1 196 ? -22.651 4.808 26.891 1.00 96.31 196 LYS A C 1
ATOM 1420 O O . LYS A 1 196 ? -21.796 5.561 27.345 1.00 96.31 196 LYS A O 1
ATOM 1425 N N . ALA A 1 197 ? -23.399 4.038 27.683 1.00 97.56 197 ALA A N 1
ATOM 1426 C CA . ALA A 1 197 ? -23.210 3.993 29.133 1.00 97.56 197 ALA A CA 1
ATOM 1427 C C . ALA A 1 197 ? -21.832 3.421 29.512 1.00 97.56 197 ALA A C 1
ATOM 1429 O O . ALA A 1 197 ? -21.166 3.939 30.405 1.00 97.56 197 ALA A O 1
ATOM 1430 N N . THR A 1 198 ? -21.379 2.384 28.806 1.00 97.12 198 THR A N 1
ATOM 1431 C CA . THR A 1 198 ? -20.044 1.795 28.986 1.00 97.12 198 THR A CA 1
ATOM 1432 C C . THR A 1 198 ? -18.944 2.812 28.677 1.00 97.12 198 THR A C 1
ATOM 1434 O O . THR A 1 198 ? -18.015 2.969 29.470 1.00 97.12 198 THR A O 1
ATOM 1437 N N . ASP A 1 199 ? -19.074 3.534 27.562 1.00 97.81 199 ASP A N 1
ATOM 1438 C CA . ASP A 1 199 ? -18.168 4.612 27.163 1.00 97.81 199 ASP A CA 1
ATOM 1439 C C . ASP A 1 199 ? -18.102 5.724 28.213 1.00 97.81 199 ASP A C 1
ATOM 1441 O O . ASP A 1 199 ? -17.018 6.124 28.639 1.00 97.81 199 ASP A O 1
ATOM 1445 N N . TYR A 1 200 ? -19.266 6.168 28.690 1.00 98.31 200 TYR A N 1
ATOM 1446 C CA . TYR A 1 200 ? -19.373 7.188 29.726 1.00 98.31 200 TYR A CA 1
ATOM 1447 C C . TYR A 1 200 ? -18.662 6.771 31.021 1.00 98.31 200 TYR A C 1
ATOM 1449 O O . TYR A 1 200 ? -17.897 7.557 31.584 1.00 98.31 200 TYR A O 1
ATOM 1457 N N . ILE A 1 201 ? -18.865 5.530 31.482 1.00 97.69 201 ILE A N 1
ATOM 1458 C CA . ILE A 1 201 ? -18.211 5.006 32.691 1.00 97.69 201 ILE A CA 1
ATOM 1459 C C . ILE A 1 201 ? -16.690 4.992 32.513 1.00 97.69 201 ILE A C 1
ATOM 1461 O O . ILE A 1 201 ? -15.966 5.407 33.420 1.00 97.69 201 ILE A O 1
ATOM 1465 N N . LEU A 1 202 ? -16.196 4.526 31.362 1.00 97.50 202 LEU A N 1
ATOM 1466 C CA . LEU A 1 202 ? -14.760 4.461 31.100 1.00 97.50 202 LEU A CA 1
ATOM 1467 C C . LEU A 1 202 ? -14.129 5.856 31.059 1.00 97.50 202 LEU A C 1
ATOM 1469 O O . LEU A 1 202 ? -13.150 6.091 31.763 1.00 97.50 202 LEU A O 1
ATOM 1473 N N . ASN A 1 203 ? -14.705 6.782 30.289 1.00 98.00 203 ASN A N 1
ATOM 1474 C CA . ASN A 1 203 ? -14.210 8.156 30.199 1.00 98.00 203 ASN A CA 1
ATOM 1475 C C . ASN A 1 203 ? -14.231 8.842 31.569 1.00 98.00 203 ASN A C 1
ATOM 1477 O O . ASN A 1 203 ? -13.256 9.482 31.948 1.00 98.00 203 ASN A O 1
ATOM 1481 N N . SER A 1 204 ? -15.283 8.627 32.366 1.00 97.75 204 SER A N 1
ATOM 1482 C CA . SER A 1 204 ? -15.373 9.181 33.724 1.00 97.75 204 SER A CA 1
ATOM 1483 C C . SER A 1 204 ? -14.262 8.664 34.645 1.00 97.75 204 SER A C 1
ATOM 1485 O O . SER A 1 204 ? -13.709 9.428 35.430 1.00 97.75 204 SER A O 1
ATOM 1487 N N . ARG A 1 205 ? -13.886 7.380 34.538 1.00 96.25 205 ARG A N 1
ATOM 1488 C CA . ARG A 1 205 ? -12.770 6.795 35.309 1.00 96.25 205 ARG A CA 1
ATOM 1489 C C . ARG A 1 205 ? -11.403 7.338 34.893 1.00 96.25 205 ARG A C 1
ATOM 1491 O O . ARG A 1 205 ? -10.478 7.312 35.697 1.00 96.25 205 ARG A O 1
ATOM 1498 N N . LEU A 1 206 ? -11.275 7.787 33.647 1.00 97.69 206 LEU A N 1
ATOM 1499 C CA . LEU A 1 206 ? -10.018 8.238 33.050 1.00 97.69 206 LEU A CA 1
ATOM 1500 C C . LEU A 1 206 ? -9.918 9.765 32.941 1.00 97.69 206 LEU A C 1
ATOM 1502 O O . LEU A 1 206 ? -8.899 10.262 32.477 1.00 97.69 206 LEU A O 1
ATOM 1506 N N . ALA A 1 207 ? -10.922 10.510 33.412 1.00 96.94 207 ALA A N 1
ATOM 1507 C CA . ALA A 1 207 ? -11.003 11.966 33.276 1.00 96.94 207 ALA A CA 1
ATOM 1508 C C . ALA A 1 207 ? -9.835 12.732 33.928 1.00 96.94 207 ALA A C 1
ATOM 1510 O O . ALA A 1 207 ? -9.581 13.874 33.567 1.00 96.94 207 ALA A O 1
ATOM 1511 N N . GLY A 1 208 ? -9.120 12.113 34.874 1.00 97.12 208 GLY A N 1
ATOM 1512 C CA . GLY A 1 208 ? -7.917 12.689 35.487 1.00 97.12 208 GLY A CA 1
ATOM 1513 C C . GLY A 1 208 ? -6.633 12.535 34.662 1.00 97.12 208 GLY A C 1
ATOM 1514 O O . GLY A 1 208 ? -5.589 13.013 35.091 1.00 97.12 208 GLY A O 1
ATOM 1515 N N . LEU A 1 209 ? -6.674 11.843 33.519 1.00 97.62 209 LEU A N 1
ATOM 1516 C CA . LEU A 1 209 ? -5.525 11.644 32.633 1.00 97.62 209 LEU A CA 1
ATOM 1517 C C . LEU A 1 209 ? -5.579 12.667 31.491 1.00 97.62 209 LEU A C 1
ATOM 1519 O O . LEU A 1 209 ? -6.027 12.355 30.392 1.00 97.62 209 LEU A O 1
ATOM 1523 N N . GLU A 1 210 ? -5.143 13.898 31.762 1.00 95.19 210 GLU A N 1
ATOM 1524 C CA . GLU A 1 210 ? -5.306 15.047 30.852 1.00 95.19 210 GLU A CA 1
ATOM 1525 C C . GLU A 1 210 ? -4.657 14.851 29.469 1.00 95.19 210 GLU A C 1
ATOM 1527 O O . GLU A 1 210 ? -5.167 15.347 28.466 1.00 95.19 210 GLU A O 1
ATOM 1532 N N . GLU A 1 211 ? -3.554 14.101 29.395 1.00 96.81 211 GLU A N 1
ATOM 1533 C CA . GLU A 1 211 ? -2.841 13.830 28.138 1.00 96.81 211 GLU A CA 1
ATOM 1534 C C . GLU A 1 211 ? -3.364 12.590 27.388 1.00 96.81 211 GLU A C 1
ATOM 1536 O O . GLU A 1 211 ? -2.929 12.306 26.266 1.00 96.81 211 GLU A O 1
ATOM 1541 N N . LEU A 1 212 ? -4.297 11.838 27.984 1.00 97.94 212 LEU A N 1
ATOM 1542 C CA . LEU A 1 212 ? -4.889 10.658 27.367 1.00 97.94 212 LEU A CA 1
ATOM 1543 C C . LEU A 1 212 ? -6.019 11.066 26.421 1.00 97.94 212 LEU A C 1
ATOM 1545 O O . LEU A 1 212 ? -7.122 11.417 26.831 1.00 97.94 212 LEU A O 1
ATOM 1549 N N . VAL A 1 213 ? -5.771 10.928 25.123 1.00 97.81 213 VAL A N 1
ATOM 1550 C CA . VAL A 1 213 ? -6.802 11.111 24.101 1.00 97.81 213 VAL A CA 1
ATOM 1551 C C . VAL A 1 213 ? -7.493 9.778 23.850 1.00 97.81 213 VAL A C 1
ATOM 1553 O O . VAL A 1 213 ? -6.832 8.802 23.488 1.00 97.81 213 VAL A O 1
ATOM 1556 N N . ILE A 1 214 ? -8.818 9.749 24.000 1.00 98.00 214 ILE A N 1
ATOM 1557 C CA . ILE A 1 214 ? -9.662 8.570 23.780 1.00 98.00 214 ILE A CA 1
ATOM 1558 C C . ILE A 1 214 ? -10.545 8.806 22.552 1.00 98.00 214 ILE A C 1
ATOM 1560 O O . ILE A 1 214 ? -11.294 9.777 22.488 1.00 98.00 214 ILE A O 1
ATOM 1564 N N . HIS A 1 215 ? -10.465 7.903 21.577 1.00 97.31 215 HIS A N 1
ATOM 1565 C CA . HIS A 1 215 ? -11.376 7.845 20.438 1.00 97.31 215 HIS A CA 1
ATOM 1566 C C . HIS A 1 215 ? -12.283 6.624 20.577 1.00 97.31 215 HIS A C 1
ATOM 1568 O O . HIS A 1 215 ? -11.784 5.497 20.633 1.00 97.31 215 HIS A O 1
ATOM 1574 N N . THR A 1 216 ? -13.594 6.854 20.617 1.00 97.19 216 THR A N 1
ATOM 1575 C CA . THR A 1 216 ? -14.611 5.804 20.753 1.00 97.19 216 THR A CA 1
ATOM 1576 C C . THR A 1 216 ? -15.327 5.564 19.428 1.00 97.19 216 THR A C 1
ATOM 1578 O O . THR A 1 216 ? -15.767 6.505 18.770 1.00 97.19 216 THR A O 1
ATOM 1581 N N . GLU A 1 217 ? -15.495 4.295 19.069 1.00 95.69 217 GLU A N 1
ATOM 1582 C CA . GLU A 1 217 ? -16.243 3.835 17.900 1.00 95.69 217 GLU A CA 1
ATOM 1583 C C . GLU A 1 217 ? -17.262 2.771 18.324 1.00 95.69 217 GLU A C 1
ATOM 1585 O O . GLU A 1 217 ? -16.968 1.917 19.164 1.00 95.69 217 GLU A O 1
ATOM 1590 N N . LEU A 1 218 ? -18.455 2.797 17.726 1.00 94.06 218 LEU A N 1
ATOM 1591 C CA . LEU A 1 218 ? -19.494 1.783 17.921 1.00 94.06 218 LEU A CA 1
ATOM 1592 C C . LEU A 1 218 ? -19.632 0.948 16.641 1.00 94.06 218 LEU A C 1
ATOM 1594 O O . LEU A 1 218 ? -20.393 1.271 15.735 1.00 94.06 218 LEU A O 1
ATOM 1598 N N . LEU A 1 219 ? -18.853 -0.124 16.532 1.00 92.88 219 LEU A N 1
ATOM 1599 C CA . LEU A 1 219 ? -18.882 -1.009 15.370 1.00 92.88 219 LEU A CA 1
ATOM 1600 C C . LEU A 1 219 ? -20.222 -1.753 15.307 1.00 92.88 219 LEU A C 1
ATOM 1602 O O . LEU A 1 219 ? -20.721 -2.245 16.321 1.00 92.88 219 LEU A O 1
ATOM 1606 N N . GLY A 1 220 ? -20.790 -1.834 14.104 1.00 90.56 220 GLY A N 1
ATOM 1607 C CA . GLY A 1 220 ? -22.140 -2.355 13.867 1.00 90.56 220 GLY A CA 1
ATOM 1608 C C . GLY A 1 220 ? -23.214 -1.268 13.762 1.00 90.56 220 GLY A C 1
ATOM 1609 O O . GLY A 1 220 ? -24.286 -1.541 13.241 1.00 90.56 220 GLY A O 1
ATOM 1610 N N . THR A 1 221 ? -22.925 -0.015 14.145 1.00 89.19 221 THR A N 1
ATOM 1611 C CA . THR A 1 221 ? -23.880 1.106 14.017 1.00 89.19 221 THR A CA 1
ATOM 1612 C C . THR A 1 221 ? -23.745 1.872 12.695 1.00 89.19 221 THR A C 1
ATOM 1614 O O . THR A 1 221 ? -24.060 3.058 12.639 1.00 89.19 221 THR A O 1
ATOM 1617 N N . GLY A 1 222 ? -23.218 1.236 11.645 1.00 87.94 222 GLY A N 1
ATOM 1618 C CA . GLY A 1 222 ? -23.033 1.879 10.341 1.00 87.94 222 GLY A CA 1
ATOM 1619 C C . GLY A 1 222 ? -21.895 2.907 10.290 1.00 87.94 222 GLY A C 1
ATOM 1620 O O . GLY A 1 222 ? -21.954 3.831 9.492 1.00 87.94 222 GLY A O 1
ATOM 1621 N N . ILE A 1 223 ? -20.846 2.772 11.114 1.00 87.19 223 ILE A N 1
ATOM 1622 C CA . ILE A 1 223 ? -19.719 3.732 11.157 1.00 87.19 223 ILE A CA 1
ATOM 1623 C C . ILE A 1 223 ? -18.934 3.868 9.839 1.00 87.19 223 ILE A C 1
ATOM 1625 O O . ILE A 1 223 ? -18.191 4.828 9.665 1.00 87.19 223 ILE A O 1
ATOM 1629 N N . THR A 1 224 ? -19.079 2.907 8.926 1.00 86.50 224 THR A N 1
ATOM 1630 C CA . THR A 1 224 ? -18.483 2.920 7.585 1.00 86.50 224 THR A CA 1
ATOM 1631 C C . THR A 1 224 ? -19.364 3.627 6.554 1.00 86.50 224 THR A C 1
ATOM 1633 O O . THR A 1 224 ? -18.933 3.823 5.422 1.00 86.50 224 THR A O 1
ATOM 1636 N N . MET A 1 225 ? -20.593 4.001 6.919 1.00 86.12 225 MET A N 1
ATOM 1637 C CA . MET A 1 225 ? -21.538 4.642 6.011 1.00 86.12 225 MET A CA 1
ATOM 1638 C C . MET A 1 225 ? -21.239 6.141 5.872 1.00 86.12 225 MET A C 1
ATOM 1640 O O . MET A 1 225 ? -20.835 6.791 6.843 1.00 86.12 225 MET A O 1
ATOM 1644 N N . PRO A 1 226 ? -21.473 6.733 4.687 1.00 82.88 226 PRO A N 1
ATOM 1645 C CA . PRO A 1 226 ? -21.370 8.174 4.512 1.00 82.88 226 PRO A CA 1
ATOM 1646 C C . PRO A 1 226 ? -22.385 8.910 5.398 1.00 82.88 226 PRO A C 1
ATOM 1648 O O . PRO A 1 226 ? -23.471 8.406 5.697 1.00 82.88 226 PRO A O 1
ATOM 1651 N N . LYS A 1 227 ? -22.052 10.144 5.800 1.00 78.12 227 LYS A N 1
ATOM 1652 C CA . LYS A 1 227 ? -22.988 11.014 6.530 1.00 78.12 227 LYS A CA 1
ATOM 1653 C C . LYS A 1 227 ? -24.250 11.239 5.690 1.00 78.12 227 LYS A C 1
ATOM 1655 O O . LYS A 1 227 ? -24.142 11.632 4.534 1.00 78.12 227 LYS A O 1
ATOM 1660 N N . GLY A 1 228 ? -25.423 11.019 6.286 1.00 73.00 228 GLY A N 1
ATOM 1661 C CA . GLY A 1 228 ? -26.709 11.083 5.579 1.00 73.00 228 GLY A CA 1
ATOM 1662 C C . GLY A 1 228 ? -27.051 9.827 4.768 1.00 73.00 228 GLY A C 1
ATOM 1663 O O . GLY A 1 228 ? -27.981 9.866 3.969 1.00 73.00 228 GLY A O 1
ATOM 1664 N N . GLY A 1 229 ? -26.296 8.736 4.943 1.00 73.19 229 GLY A N 1
ATOM 1665 C CA . GLY A 1 229 ? -26.627 7.419 4.404 1.00 73.19 229 GLY A CA 1
ATOM 1666 C C . GLY A 1 229 ? -27.759 6.722 5.169 1.00 73.19 229 GLY A C 1
ATOM 1667 O O . GLY A 1 229 ? -28.561 7.354 5.852 1.00 73.19 229 GLY A O 1
ATOM 1668 N N . ILE A 1 230 ? -27.815 5.395 5.050 1.00 73.12 230 ILE A N 1
ATOM 1669 C CA . ILE A 1 230 ? -28.848 4.562 5.680 1.00 73.12 230 ILE A CA 1
ATOM 1670 C C . ILE A 1 230 ? -28.775 4.700 7.207 1.00 73.12 230 ILE A C 1
ATOM 1672 O O . ILE A 1 230 ? -27.776 4.328 7.825 1.00 73.12 230 ILE A O 1
ATOM 1676 N N . GLU A 1 231 ? -29.846 5.206 7.816 1.00 68.38 231 GLU A N 1
ATOM 1677 C CA . GLU A 1 231 ? -30.006 5.214 9.268 1.00 68.38 231 GLU A CA 1
ATOM 1678 C C . GLU A 1 231 ? -30.466 3.835 9.750 1.00 68.38 231 GLU A C 1
ATOM 1680 O O . GLU A 1 231 ? -31.474 3.299 9.289 1.00 68.38 231 GLU A O 1
ATOM 1685 N N . LEU A 1 232 ? -29.737 3.257 10.705 1.00 69.12 232 LEU A N 1
ATOM 1686 C CA . LEU A 1 232 ? -30.166 2.038 11.386 1.00 69.12 232 LEU A CA 1
ATOM 1687 C C . LEU A 1 232 ? -31.268 2.409 12.385 1.00 69.12 232 LEU A C 1
ATOM 1689 O O . LEU A 1 232 ? -31.001 3.072 13.386 1.00 69.12 232 LEU A O 1
ATOM 1693 N N . GLN A 1 233 ? -32.506 2.010 12.092 1.00 65.38 233 GLN A N 1
ATOM 1694 C CA . GLN A 1 233 ? -33.686 2.384 12.882 1.00 65.38 233 GLN A CA 1
ATOM 1695 C C . GLN A 1 233 ? -34.026 1.397 14.017 1.00 65.38 233 GLN A C 1
ATOM 1697 O O . GLN A 1 233 ? -34.890 1.698 14.838 1.00 65.38 233 GLN A O 1
ATOM 1702 N N . GLU A 1 234 ? -33.352 0.245 14.108 1.00 70.50 234 GLU A N 1
ATOM 1703 C CA . GLU A 1 234 ? -33.697 -0.839 15.043 1.00 70.50 234 GLU A CA 1
ATOM 1704 C C . GLU A 1 234 ? -32.702 -0.999 16.210 1.00 70.50 234 GLU A C 1
ATOM 1706 O O . GLU A 1 234 ? -31.529 -0.626 16.121 1.00 70.50 234 GLU A O 1
ATOM 1711 N N . ASP A 1 235 ? -33.174 -1.582 17.323 1.00 79.69 235 ASP A N 1
ATOM 1712 C CA . ASP A 1 235 ? -32.316 -2.016 18.433 1.00 79.69 235 ASP A CA 1
ATOM 1713 C C . ASP A 1 235 ? -31.434 -3.176 17.961 1.00 79.69 235 ASP A C 1
ATOM 1715 O O . ASP A 1 235 ? -31.893 -4.309 17.805 1.00 79.69 235 ASP A O 1
ATOM 1719 N N . LEU A 1 236 ? -30.167 -2.870 17.682 1.00 89.62 236 LEU A N 1
ATOM 1720 C CA . LEU A 1 236 ? -29.215 -3.844 17.161 1.00 89.62 236 LEU A CA 1
ATOM 1721 C C . LEU A 1 236 ? -29.043 -5.018 18.143 1.00 89.62 236 LEU A C 1
ATOM 1723 O O . LEU A 1 236 ? -28.930 -4.794 19.354 1.00 89.62 236 LEU A O 1
ATOM 1727 N N . PRO A 1 237 ? -28.946 -6.267 17.643 1.00 92.06 237 PRO A N 1
ATOM 1728 C CA . PRO A 1 237 ? -28.772 -7.444 18.495 1.00 92.06 237 PRO A CA 1
ATOM 1729 C C . PRO A 1 237 ? -27.465 -7.392 19.290 1.00 92.06 237 PRO A C 1
ATOM 1731 O O . PRO A 1 237 ? -27.388 -7.957 20.379 1.00 92.06 237 PRO A O 1
ATOM 1734 N N . GLU A 1 238 ? -26.452 -6.701 18.770 1.00 93.38 238 GLU A N 1
ATOM 1735 C CA . GLU A 1 238 ? -25.193 -6.421 19.444 1.00 93.38 238 GLU A CA 1
ATOM 1736 C C . GLU A 1 238 ? -24.458 -5.247 18.785 1.00 93.38 238 GLU A C 1
ATOM 1738 O O . GLU A 1 238 ? -24.679 -4.916 17.621 1.00 93.38 238 GLU A O 1
ATOM 1743 N N . VAL A 1 239 ? -23.571 -4.613 19.549 1.00 93.94 239 VAL A N 1
ATOM 1744 C CA . VAL A 1 239 ? -22.648 -3.565 19.095 1.00 93.94 239 VAL A CA 1
ATOM 1745 C C . VAL A 1 239 ? -21.279 -3.858 19.687 1.00 93.94 239 VAL A C 1
ATOM 1747 O O . VAL A 1 239 ? -21.173 -4.195 20.867 1.00 93.94 239 VAL A O 1
ATOM 1750 N N . MET A 1 240 ? -20.211 -3.686 18.913 1.00 95.19 240 MET A N 1
ATOM 1751 C CA . MET A 1 240 ? -18.856 -3.738 19.460 1.00 95.19 240 MET A CA 1
ATOM 1752 C C . MET A 1 240 ? -18.354 -2.319 19.709 1.00 95.19 240 MET A C 1
ATOM 1754 O O . MET A 1 240 ? -18.102 -1.563 18.776 1.00 95.19 240 MET A O 1
ATOM 1758 N N . ILE A 1 241 ? -18.183 -1.956 20.978 1.00 95.75 241 ILE A N 1
ATOM 1759 C CA . ILE A 1 241 ? -17.512 -0.710 21.334 1.00 95.75 241 ILE A CA 1
ATOM 1760 C C . ILE A 1 241 ? -16.002 -0.902 21.217 1.00 95.75 241 ILE A C 1
ATOM 1762 O O . ILE A 1 241 ? -15.442 -1.874 21.733 1.00 95.75 241 ILE A O 1
ATOM 1766 N N . ARG A 1 242 ? -15.339 0.030 20.538 1.00 96.19 242 ARG A N 1
ATOM 1767 C CA . ARG A 1 242 ? -13.887 0.095 20.401 1.00 96.19 242 ARG A CA 1
ATOM 1768 C C . ARG A 1 242 ? -13.392 1.425 20.943 1.00 96.19 242 ARG A C 1
ATOM 1770 O O . ARG A 1 242 ? -13.894 2.476 20.564 1.00 96.19 242 ARG A O 1
ATOM 1777 N N . TRP A 1 243 ? -12.358 1.366 21.773 1.00 97.25 243 TRP A N 1
ATOM 1778 C CA . TRP A 1 243 ? -11.585 2.536 22.172 1.00 97.25 243 TRP A CA 1
ATOM 1779 C C . TRP A 1 243 ? -10.192 2.441 21.586 1.00 97.25 243 TRP A C 1
ATOM 1781 O O . TRP A 1 243 ? -9.523 1.416 21.733 1.00 97.25 243 TRP A O 1
ATOM 1791 N N . SER A 1 244 ? -9.743 3.525 20.975 1.00 96.50 244 SER A N 1
ATOM 1792 C CA . SER A 1 244 ? -8.366 3.731 20.545 1.00 96.50 244 SER A CA 1
ATOM 1793 C C . SER A 1 244 ? -7.805 4.907 21.332 1.00 96.50 244 SER A C 1
ATOM 1795 O O . SER A 1 244 ? -8.353 6.005 21.263 1.00 96.50 244 SER A O 1
ATOM 1797 N N . VAL A 1 245 ? -6.738 4.681 22.097 1.00 97.31 245 VAL A N 1
ATOM 1798 C CA . VAL A 1 245 ? -6.160 5.702 22.977 1.00 97.31 245 VAL A CA 1
ATOM 1799 C C . VAL A 1 245 ? -4.728 6.028 22.607 1.00 97.31 245 VAL A C 1
ATOM 1801 O O . VAL A 1 245 ? -3.977 5.142 22.191 1.00 97.31 245 VAL A O 1
ATOM 1804 N N . LYS A 1 246 ? -4.341 7.285 22.816 1.00 97.44 246 LYS A N 1
ATOM 1805 C CA . LYS A 1 246 ? -2.950 7.734 22.731 1.00 97.44 246 LYS A CA 1
ATOM 1806 C C . LYS A 1 246 ? -2.598 8.663 23.889 1.00 97.44 246 LYS A C 1
ATOM 1808 O O . LYS A 1 246 ? -3.441 9.442 24.319 1.00 97.44 246 LYS A O 1
ATOM 1813 N N . SER A 1 247 ? -1.361 8.579 24.365 1.00 97.75 247 SER A N 1
ATOM 1814 C CA . SER A 1 247 ? -0.772 9.510 25.338 1.00 97.75 247 SER A CA 1
ATOM 1815 C C . SER A 1 247 ? 0.751 9.549 25.147 1.00 97.75 247 SER A C 1
ATOM 1817 O O . SER A 1 247 ? 1.344 8.519 24.801 1.00 97.75 247 SER A O 1
ATOM 1819 N N . PRO A 1 248 ? 1.429 10.689 25.375 1.00 97.19 248 PRO A N 1
ATOM 1820 C CA . PRO A 1 248 ? 2.887 10.717 25.497 1.00 97.19 248 PRO A CA 1
ATOM 1821 C C . PRO A 1 248 ? 3.393 9.849 26.665 1.00 97.19 248 PRO A C 1
ATOM 1823 O O . PRO A 1 248 ? 4.515 9.339 26.606 1.00 97.19 248 PRO A O 1
ATOM 1826 N N . ASN A 1 249 ? 2.568 9.608 27.690 1.00 96.88 249 ASN A N 1
ATOM 1827 C CA . ASN A 1 249 ? 2.897 8.803 28.859 1.00 96.88 249 ASN A CA 1
ATOM 1828 C C . ASN A 1 249 ? 2.394 7.357 28.722 1.00 96.88 249 ASN A C 1
ATOM 1830 O O . ASN A 1 249 ? 1.203 7.073 28.588 1.00 96.88 249 ASN A O 1
ATOM 1834 N N . ARG A 1 250 ? 3.323 6.400 28.836 1.00 97.44 250 ARG A N 1
ATOM 1835 C CA . ARG A 1 250 ? 3.014 4.963 28.814 1.00 97.44 250 ARG A CA 1
ATOM 1836 C C . ARG A 1 250 ? 2.015 4.572 29.901 1.00 97.44 250 ARG A C 1
ATOM 1838 O O . ARG A 1 250 ? 1.166 3.713 29.674 1.00 97.44 250 ARG A O 1
ATOM 1845 N N . THR A 1 251 ? 2.150 5.182 31.074 1.00 97.56 251 THR A N 1
ATOM 1846 C CA . THR A 1 251 ? 1.394 4.838 32.280 1.00 97.56 251 THR A CA 1
ATOM 1847 C C . THR A 1 251 ? -0.095 5.099 32.093 1.00 97.56 251 THR A C 1
ATOM 1849 O O . THR A 1 251 ? -0.902 4.261 32.484 1.00 97.56 251 THR A O 1
ATOM 1852 N N . ASP A 1 252 ? -0.471 6.185 31.416 1.00 97.81 252 ASP A N 1
ATOM 1853 C CA . ASP A 1 252 ? -1.875 6.509 31.134 1.00 97.81 252 ASP A CA 1
ATOM 1854 C C . ASP A 1 252 ? -2.538 5.406 30.304 1.00 97.81 252 ASP A C 1
ATOM 1856 O O . ASP A 1 252 ? -3.648 4.959 30.592 1.00 97.81 252 ASP A O 1
ATOM 1860 N N . VAL A 1 253 ? -1.811 4.894 29.307 1.00 97.62 253 VAL A N 1
ATOM 1861 C CA . VAL A 1 253 ? -2.266 3.796 28.447 1.00 97.62 253 VAL A CA 1
ATOM 1862 C C . VAL A 1 253 ? -2.362 2.477 29.229 1.00 97.62 253 VAL A C 1
ATOM 1864 O O . VAL A 1 253 ? -3.259 1.667 28.981 1.00 97.62 253 VAL A O 1
ATOM 1867 N N . GLU A 1 254 ? -1.481 2.251 30.209 1.00 96.88 254 GLU A N 1
ATOM 1868 C CA . GLU A 1 254 ? -1.579 1.106 31.126 1.00 96.88 254 GLU A CA 1
ATOM 1869 C C . GLU A 1 254 ? -2.793 1.217 32.057 1.00 96.88 254 GLU A C 1
ATOM 1871 O O . GLU A 1 254 ? -3.474 0.215 32.292 1.00 96.88 254 GLU A O 1
ATOM 1876 N N . ILE A 1 255 ? -3.088 2.415 32.570 1.00 96.94 255 ILE A N 1
ATOM 1877 C CA . ILE A 1 255 ? -4.268 2.688 33.402 1.00 96.94 255 ILE A CA 1
ATOM 1878 C C . ILE A 1 255 ? -5.548 2.486 32.587 1.00 96.94 255 ILE A C 1
ATOM 1880 O O . ILE A 1 255 ? -6.461 1.803 33.059 1.00 96.94 255 ILE A O 1
ATOM 1884 N N . PHE A 1 256 ? -5.595 2.982 31.347 1.00 97.12 256 PHE A N 1
ATOM 1885 C CA . PHE A 1 256 ? -6.673 2.681 30.405 1.00 97.12 256 PHE A CA 1
ATOM 1886 C C . PHE A 1 256 ? -6.862 1.166 30.254 1.00 97.12 256 PHE A C 1
ATOM 1888 O O . PHE A 1 256 ? -7.953 0.655 30.506 1.00 97.12 256 PHE A O 1
ATOM 1895 N N . GLY A 1 257 ? -5.796 0.421 29.941 1.00 95.06 257 GLY A N 1
ATOM 1896 C CA . GLY A 1 257 ? -5.875 -1.031 29.759 1.00 95.06 257 GLY A CA 1
ATOM 1897 C C . GLY A 1 257 ? -6.381 -1.777 31.002 1.00 95.06 257 GLY A C 1
ATOM 1898 O O . GLY A 1 257 ? -7.138 -2.741 30.880 1.00 95.06 257 GLY A O 1
ATOM 1899 N N . LYS A 1 258 ? -6.022 -1.308 32.205 1.00 94.31 258 LYS A N 1
ATOM 1900 C CA . LYS A 1 258 ? -6.535 -1.832 33.485 1.00 94.31 258 LYS A CA 1
ATOM 1901 C C . LYS A 1 258 ? -8.000 -1.464 33.742 1.00 94.31 258 LYS A C 1
ATOM 1903 O O . LYS A 1 258 ? -8.673 -2.193 34.464 1.00 94.31 258 LYS A O 1
ATOM 1908 N N . SER A 1 259 ? -8.490 -0.375 33.155 1.00 94.88 259 SER A N 1
ATOM 1909 C CA . SER A 1 259 ? -9.848 0.146 33.363 1.00 94.88 259 SER A CA 1
ATOM 1910 C C . SER A 1 259 ? -10.898 -0.496 32.456 1.00 94.88 259 SER A C 1
ATOM 1912 O O . SER A 1 259 ? -12.077 -0.490 32.813 1.00 94.88 259 SER A O 1
ATOM 1914 N N . VAL A 1 260 ? -10.488 -1.093 31.328 1.00 95.19 260 VAL A N 1
ATOM 1915 C CA . VAL A 1 260 ? -11.411 -1.724 30.370 1.00 95.19 260 VAL A CA 1
ATOM 1916 C C . VAL A 1 260 ? -11.942 -3.067 30.874 1.00 95.19 260 VAL A C 1
ATOM 1918 O O . VAL A 1 260 ? -13.152 -3.241 30.973 1.00 95.19 260 VAL A O 1
ATOM 1921 N N . ALA A 1 261 ? -11.074 -4.025 31.227 1.00 91.00 261 ALA A N 1
ATOM 1922 C CA . ALA A 1 261 ? -11.515 -5.367 31.634 1.00 91.00 261 ALA A CA 1
ATOM 1923 C C . ALA A 1 261 ? -12.545 -5.395 32.786 1.00 91.00 261 ALA A C 1
ATOM 1925 O O . ALA A 1 261 ? -13.486 -6.186 32.704 1.00 91.00 261 ALA A O 1
ATOM 1926 N N . PRO A 1 262 ? -12.444 -4.543 33.827 1.00 92.56 262 PRO A N 1
ATOM 1927 C CA . PRO A 1 262 ? -13.460 -4.472 34.871 1.00 92.56 262 PRO A CA 1
ATOM 1928 C C . PRO A 1 262 ? -14.862 -4.110 34.372 1.00 92.56 262 PRO A C 1
ATOM 1930 O O . PRO A 1 262 ? -15.825 -4.436 35.061 1.00 92.56 262 PRO A O 1
ATOM 1933 N N . LEU A 1 263 ? -15.028 -3.450 33.218 1.00 93.25 263 LEU A N 1
ATOM 1934 C CA . LEU A 1 263 ? -16.349 -3.042 32.709 1.00 93.25 263 LEU A CA 1
ATOM 1935 C C . LEU A 1 263 ? -17.289 -4.225 32.456 1.00 93.25 263 LEU A C 1
ATOM 1937 O O . LEU A 1 263 ? -18.497 -4.047 32.551 1.00 93.25 263 LEU A O 1
ATOM 1941 N N . VAL A 1 264 ? -16.754 -5.430 32.235 1.00 92.31 264 VAL A N 1
ATOM 1942 C CA . VAL A 1 264 ? -17.545 -6.669 32.108 1.00 92.31 264 VAL A CA 1
ATOM 1943 C C . VAL A 1 264 ? -18.411 -6.925 33.349 1.00 92.31 264 VAL A C 1
ATOM 1945 O O . VAL A 1 264 ? -19.520 -7.433 33.234 1.00 92.31 264 VAL A O 1
ATOM 1948 N N . LEU A 1 265 ? -17.920 -6.554 34.538 1.00 92.44 265 LEU A N 1
ATOM 1949 C CA . LEU A 1 265 ? -18.604 -6.768 35.822 1.00 92.44 265 LEU A CA 1
ATOM 1950 C C . LEU A 1 265 ? -18.888 -5.464 36.585 1.00 92.44 265 LEU A C 1
ATOM 1952 O O . LEU A 1 265 ? -19.375 -5.500 37.710 1.00 92.44 265 LEU A O 1
ATOM 1956 N N . THR A 1 266 ? -18.559 -4.309 36.002 1.00 92.69 266 THR A N 1
ATOM 1957 C CA . THR A 1 266 ? -18.735 -2.980 36.623 1.00 92.69 266 THR A CA 1
ATOM 1958 C C . THR A 1 266 ? -19.350 -1.956 35.664 1.00 92.69 266 THR A C 1
ATOM 1960 O O . THR A 1 266 ? -19.220 -0.749 35.872 1.00 92.69 266 THR A O 1
ATOM 1963 N N . GLY A 1 267 ? -19.983 -2.440 34.598 1.00 93.00 267 GLY A N 1
ATOM 1964 C CA . GLY A 1 267 ? -20.734 -1.671 33.612 1.00 93.00 267 GLY A CA 1
ATOM 1965 C C . GLY A 1 267 ? -22.104 -2.307 33.343 1.00 93.00 267 GLY A C 1
ATOM 1966 O O . GLY A 1 267 ? -22.584 -3.103 34.154 1.00 93.00 267 GLY A O 1
ATOM 1967 N N . PRO A 1 268 ? -22.757 -1.956 32.223 1.00 95.00 268 PRO A N 1
ATOM 1968 C CA . PRO A 1 268 ? -24.019 -2.563 31.809 1.00 95.00 268 PRO A CA 1
ATOM 1969 C C . PRO A 1 268 ? -23.943 -4.092 31.687 1.00 95.00 268 PRO A C 1
ATOM 1971 O O . PRO A 1 268 ? -22.910 -4.657 31.333 1.00 95.00 268 PRO A O 1
ATOM 1974 N N . ALA A 1 269 ? -25.059 -4.770 31.958 1.00 91.81 269 ALA A N 1
ATOM 1975 C CA . ALA A 1 269 ? -25.107 -6.228 31.986 1.00 91.81 269 ALA A CA 1
ATOM 1976 C C . ALA A 1 269 ? -24.909 -6.876 30.600 1.00 91.81 269 ALA A C 1
ATOM 1978 O O . ALA A 1 269 ? -25.381 -6.370 29.573 1.00 91.81 269 ALA A O 1
ATOM 1979 N N . GLY A 1 270 ? -24.268 -8.050 30.607 1.00 89.69 270 GLY A N 1
ATOM 1980 C CA . GLY A 1 270 ? -24.096 -8.920 29.438 1.00 89.69 270 GLY A CA 1
ATOM 1981 C C . GLY A 1 270 ? -22.885 -8.600 28.560 1.00 89.69 270 GLY A C 1
ATOM 1982 O O . GLY A 1 270 ? -22.654 -9.303 27.584 1.00 89.69 270 GLY A O 1
ATOM 1983 N N . VAL A 1 271 ? -22.101 -7.570 28.887 1.00 91.44 271 VAL A N 1
ATOM 1984 C CA . VAL A 1 271 ? -20.903 -7.203 28.118 1.00 91.44 271 VAL A CA 1
ATOM 1985 C C . VAL A 1 271 ? -19.869 -8.333 28.158 1.00 91.44 271 VAL A C 1
ATOM 1987 O O . VAL A 1 271 ? -19.597 -8.900 29.213 1.00 91.44 271 VAL A O 1
ATOM 1990 N N . SER A 1 272 ? -19.257 -8.640 27.015 1.00 88.94 272 SER A N 1
ATOM 1991 C CA . SER A 1 272 ? -18.178 -9.628 26.891 1.00 88.94 272 SER A CA 1
ATOM 1992 C C . SER A 1 272 ? -16.977 -9.032 26.150 1.00 88.94 272 SER A C 1
ATOM 1994 O O . SER A 1 272 ? -17.087 -7.990 25.509 1.00 88.94 272 SER A O 1
ATOM 1996 N N . GLY A 1 273 ? -15.791 -9.635 26.249 1.00 76.06 273 GLY A N 1
ATOM 1997 C CA . GLY A 1 273 ? -14.620 -9.089 25.562 1.00 76.06 273 GLY A CA 1
ATOM 1998 C C . GLY A 1 273 ? -13.401 -9.998 25.567 1.00 76.06 273 GLY A C 1
ATOM 1999 O O . GLY A 1 273 ? -12.906 -10.380 26.625 1.00 76.06 273 GLY A O 1
ATOM 2000 N N . TYR A 1 274 ? -12.877 -10.276 24.373 1.00 65.19 274 TYR A N 1
ATOM 2001 C CA . TYR A 1 274 ? -11.673 -11.088 24.159 1.00 65.19 274 TYR A CA 1
ATOM 2002 C C . TYR A 1 274 ? -10.380 -10.244 24.074 1.00 65.19 274 TYR A C 1
ATOM 2004 O O . TYR A 1 274 ? -9.283 -10.787 24.180 1.00 65.19 274 TYR A O 1
ATOM 2012 N N . SER A 1 275 ? -10.495 -8.910 23.983 1.00 75.69 275 SER A N 1
ATOM 2013 C CA . SER A 1 275 ? -9.367 -7.962 23.849 1.00 75.69 275 SER A CA 1
ATOM 2014 C C . SER A 1 275 ? -9.381 -6.839 24.901 1.00 75.69 275 SER A C 1
ATOM 2016 O O . SER A 1 275 ? -8.864 -5.746 24.677 1.00 75.69 275 SER A O 1
ATOM 2018 N N . ALA A 1 276 ? -9.946 -7.104 26.082 1.00 80.38 276 ALA A N 1
ATOM 2019 C CA . ALA A 1 276 ? -10.195 -6.101 27.125 1.00 80.38 276 ALA A CA 1
ATOM 2020 C C . ALA A 1 276 ? -8.955 -5.668 27.944 1.00 80.38 276 ALA A C 1
ATOM 2022 O O . ALA A 1 276 ? -9.079 -4.894 28.890 1.00 80.38 276 ALA A O 1
ATOM 2023 N N . ARG A 1 277 ? -7.761 -6.192 27.633 1.00 87.00 277 ARG A N 1
ATOM 2024 C CA . ARG A 1 277 ? -6.496 -5.888 28.334 1.00 87.00 277 ARG A CA 1
ATOM 2025 C C . ARG A 1 277 ? -5.381 -5.563 27.339 1.00 87.00 277 ARG A C 1
ATOM 2027 O O . ARG A 1 277 ? -4.428 -6.339 27.212 1.00 87.00 277 ARG A O 1
ATOM 2034 N N . PRO A 1 278 ? -5.495 -4.466 26.580 1.00 92.19 278 PRO A N 1
ATOM 2035 C CA . PRO A 1 278 ? -4.474 -4.135 25.606 1.00 92.19 278 PRO A CA 1
ATOM 2036 C C . PRO A 1 278 ? -3.173 -3.725 26.294 1.00 92.19 278 PRO A C 1
ATOM 2038 O O . PRO A 1 278 ? -3.166 -3.191 27.403 1.00 92.19 278 PRO A O 1
ATOM 2041 N N . ARG A 1 279 ? -2.053 -3.973 25.616 1.00 93.19 279 ARG A N 1
ATOM 2042 C CA . ARG A 1 279 ? -0.732 -3.529 26.069 1.00 93.19 279 ARG A CA 1
ATOM 2043 C C . ARG A 1 279 ? -0.364 -2.220 25.368 1.00 93.19 279 ARG A C 1
ATOM 2045 O O . ARG A 1 279 ? -0.558 -2.144 24.152 1.00 93.19 279 ARG A O 1
ATOM 2052 N N . PRO A 1 280 ? 0.218 -1.236 26.077 1.00 96.38 280 PRO A N 1
ATOM 2053 C CA . PRO A 1 280 ? 0.771 -0.053 25.435 1.00 96.38 280 PRO A CA 1
ATOM 2054 C C . PRO A 1 280 ? 1.869 -0.432 24.445 1.00 96.38 280 PRO A C 1
ATOM 2056 O O . PRO A 1 280 ? 2.808 -1.167 24.783 1.00 96.38 280 PRO A O 1
ATOM 2059 N N . ARG A 1 281 ? 1.770 0.118 23.239 1.00 96.50 281 ARG A N 1
ATOM 2060 C CA . ARG A 1 281 ? 2.764 0.001 22.171 1.00 96.50 281 ARG A CA 1
ATOM 2061 C C . ARG A 1 281 ? 3.290 1.385 21.826 1.00 96.50 281 ARG A C 1
ATOM 2063 O O . ARG A 1 281 ? 2.542 2.353 21.917 1.00 96.50 281 ARG A O 1
ATOM 2070 N N . SER A 1 282 ? 4.564 1.473 21.450 1.00 95.81 282 SER A N 1
ATOM 2071 C CA . SER A 1 282 ? 5.112 2.727 20.932 1.00 95.81 282 SER A CA 1
ATOM 2072 C C . SER A 1 282 ? 4.350 3.108 19.666 1.00 95.81 282 SER A C 1
ATOM 2074 O O . SER A 1 282 ? 4.117 2.264 18.796 1.00 95.81 282 SER A O 1
ATOM 2076 N N . GLN A 1 283 ? 3.919 4.362 19.605 1.00 93.88 283 GLN A N 1
ATOM 2077 C CA . GLN A 1 283 ? 3.269 4.928 18.442 1.00 93.88 283 GLN A CA 1
ATOM 2078 C C . GLN A 1 283 ? 4.326 5.574 17.552 1.00 93.88 283 GLN A C 1
ATOM 2080 O O . GLN A 1 283 ? 5.125 6.390 18.007 1.00 93.88 283 GLN A O 1
ATOM 2085 N N . LEU A 1 284 ? 4.305 5.226 16.269 1.00 93.31 284 LEU A N 1
ATOM 2086 C CA . LEU A 1 284 ? 5.024 5.961 15.239 1.00 93.31 284 LEU A CA 1
ATOM 2087 C C . LEU A 1 284 ? 4.006 6.805 14.480 1.00 93.31 284 LEU A C 1
ATOM 2089 O O . LEU A 1 284 ? 3.074 6.257 13.890 1.00 93.31 284 LEU A O 1
ATOM 2093 N N . ARG A 1 285 ? 4.161 8.129 14.506 1.00 92.19 285 ARG A N 1
ATOM 2094 C CA . ARG A 1 285 ? 3.345 9.011 13.679 1.00 92.19 285 ARG A CA 1
ATOM 2095 C C . ARG A 1 285 ? 3.953 9.107 12.291 1.00 92.19 285 ARG A C 1
ATOM 2097 O O . ARG A 1 285 ? 5.119 9.467 12.146 1.00 92.19 285 ARG A O 1
ATOM 2104 N N . PHE A 1 286 ? 3.125 8.821 11.295 1.00 93.56 286 PHE A N 1
ATOM 2105 C CA . PHE A 1 286 ? 3.429 9.039 9.891 1.00 93.56 286 PHE A CA 1
ATOM 2106 C C . PHE A 1 286 ? 3.312 10.526 9.536 1.00 93.56 286 PHE A C 1
ATOM 2108 O O . PHE A 1 286 ? 2.313 11.169 9.865 1.00 93.56 286 PHE A O 1
ATOM 2115 N N . VAL A 1 287 ? 4.327 11.060 8.861 1.00 93.81 287 VAL A N 1
ATOM 2116 C CA . VAL A 1 287 ? 4.361 12.425 8.331 1.00 93.81 287 VAL A CA 1
ATOM 2117 C C . VAL A 1 287 ? 4.723 12.352 6.850 1.00 93.81 287 VAL A C 1
ATOM 2119 O O . VAL A 1 287 ? 5.887 12.098 6.521 1.00 93.81 287 VAL A O 1
ATOM 2122 N N . PRO A 1 288 ? 3.750 12.571 5.950 1.00 93.06 288 PRO A N 1
ATOM 2123 C CA . PRO A 1 288 ? 4.038 12.790 4.547 1.00 93.06 288 PRO A CA 1
ATOM 2124 C C . PRO A 1 288 ? 4.526 14.227 4.355 1.00 93.06 288 PRO A C 1
ATOM 2126 O O . PRO A 1 288 ? 3.908 15.175 4.839 1.00 93.06 288 PRO A O 1
ATOM 2129 N N . LEU A 1 289 ? 5.629 14.394 3.636 1.00 94.00 289 LEU A N 1
ATOM 2130 C CA . LEU A 1 289 ? 6.158 15.707 3.278 1.00 94.00 289 LEU A CA 1
ATOM 2131 C C . LEU A 1 289 ? 6.718 15.692 1.858 1.00 94.00 289 LEU A C 1
ATOM 2133 O O . LEU A 1 289 ? 7.028 14.633 1.313 1.00 94.00 289 LEU A O 1
ATOM 2137 N N . LEU A 1 290 ? 6.834 16.873 1.263 1.00 95.12 290 LEU A N 1
ATOM 2138 C CA . LEU A 1 290 ? 7.470 17.069 -0.032 1.00 95.12 290 LEU A CA 1
ATOM 2139 C C . LEU A 1 290 ? 8.879 17.622 0.180 1.00 95.12 290 LEU A C 1
ATOM 2141 O O . LEU A 1 290 ? 9.075 18.526 0.991 1.00 95.12 290 LEU A O 1
ATOM 2145 N N . VAL A 1 291 ? 9.852 17.081 -0.549 1.00 94.88 291 VAL A N 1
ATOM 2146 C CA . VAL A 1 291 ? 11.222 17.609 -0.605 1.00 94.88 291 VAL A CA 1
ATOM 2147 C C . VAL A 1 291 ? 11.585 17.928 -2.040 1.00 94.88 291 VAL A C 1
ATOM 2149 O O . VAL A 1 291 ? 11.193 17.199 -2.949 1.00 94.88 291 VAL A O 1
ATOM 2152 N N . ASN A 1 292 ? 12.375 18.978 -2.243 1.00 94.00 292 ASN A N 1
ATOM 2153 C CA . ASN A 1 292 ? 12.920 19.269 -3.560 1.00 94.00 292 ASN A CA 1
ATOM 2154 C C . ASN A 1 292 ? 13.791 18.091 -4.037 1.00 94.00 292 ASN A C 1
ATOM 2156 O O . ASN A 1 292 ? 14.671 17.618 -3.306 1.00 94.00 292 ASN A O 1
ATOM 2160 N N . ARG A 1 293 ? 13.535 17.629 -5.263 1.00 91.81 293 ARG A N 1
ATOM 2161 C CA . ARG A 1 293 ? 14.193 16.466 -5.867 1.00 91.81 293 ARG A CA 1
ATOM 2162 C C . ARG A 1 293 ? 15.713 16.588 -5.905 1.00 91.81 293 ARG A C 1
ATOM 2164 O O . ARG A 1 293 ? 16.403 15.628 -5.566 1.00 91.81 293 ARG A O 1
ATOM 2171 N N . GLU A 1 294 ? 16.240 17.758 -6.255 1.00 89.44 294 GLU A N 1
ATOM 2172 C CA . GLU A 1 294 ? 17.682 17.986 -6.418 1.00 89.44 294 GLU A CA 1
ATOM 2173 C C . GLU A 1 294 ? 18.448 17.772 -5.109 1.00 89.44 294 GLU A C 1
ATOM 2175 O O . GLU A 1 294 ? 19.590 17.320 -5.115 1.00 89.44 294 GLU A O 1
ATOM 2180 N N . THR A 1 295 ? 17.804 18.015 -3.962 1.00 90.38 295 THR A N 1
ATOM 2181 C CA . THR A 1 295 ? 18.417 17.782 -2.643 1.00 90.38 295 THR A CA 1
ATOM 2182 C C . THR A 1 295 ? 18.631 16.291 -2.354 1.00 90.38 295 THR A C 1
ATOM 2184 O O . THR A 1 295 ? 19.515 15.939 -1.567 1.00 90.38 295 THR A O 1
ATOM 2187 N N . VAL A 1 296 ? 17.834 15.418 -2.979 1.00 89.62 296 VAL A N 1
ATOM 2188 C CA . VAL A 1 296 ? 17.884 13.962 -2.803 1.00 89.62 296 VAL A CA 1
ATOM 2189 C C . VAL A 1 296 ? 18.705 13.320 -3.914 1.00 89.62 296 VAL A C 1
ATOM 2191 O O . VAL A 1 296 ? 19.709 12.672 -3.631 1.00 89.62 296 VAL A O 1
ATOM 2194 N N . GLU A 1 297 ? 18.315 13.518 -5.173 1.00 86.56 297 GLU A N 1
ATOM 2195 C CA . GLU A 1 297 ? 18.881 12.786 -6.310 1.00 86.56 297 GLU A CA 1
ATOM 2196 C C . GLU A 1 297 ? 20.353 13.109 -6.561 1.00 86.56 297 GLU A C 1
ATOM 2198 O O . GLU A 1 297 ? 21.125 12.206 -6.872 1.00 86.56 297 GLU A O 1
ATOM 2203 N N . ALA A 1 298 ? 20.787 14.354 -6.327 1.00 83.00 298 ALA A N 1
ATOM 2204 C CA . ALA A 1 298 ? 22.200 14.726 -6.443 1.00 83.00 298 ALA A CA 1
ATOM 2205 C C . ALA A 1 298 ? 23.102 14.018 -5.412 1.00 83.00 298 ALA A C 1
ATOM 2207 O O . ALA A 1 298 ? 24.326 14.065 -5.519 1.00 83.00 298 ALA A O 1
ATOM 2208 N N . ARG A 1 299 ? 22.512 13.385 -4.389 1.00 85.25 299 ARG A N 1
ATOM 2209 C CA . ARG A 1 299 ? 23.219 12.660 -3.324 1.00 85.25 299 ARG A CA 1
ATOM 2210 C C . ARG A 1 299 ? 23.089 11.144 -3.443 1.00 85.25 299 ARG A C 1
ATOM 2212 O O . ARG A 1 299 ? 23.601 10.436 -2.576 1.00 85.25 299 ARG A O 1
ATOM 2219 N N . VAL A 1 300 ? 22.390 10.641 -4.462 1.00 84.06 300 VAL A N 1
ATOM 2220 C CA . VAL A 1 300 ? 22.233 9.200 -4.675 1.00 84.06 300 VAL A CA 1
ATOM 2221 C C . VAL A 1 300 ? 23.568 8.622 -5.137 1.00 84.06 300 VAL A C 1
ATOM 2223 O O . VAL A 1 300 ? 24.057 8.937 -6.217 1.00 84.06 300 VAL A O 1
ATOM 2226 N N . ASP A 1 301 ? 24.146 7.752 -4.311 1.00 81.00 301 ASP A N 1
ATOM 2227 C CA . ASP A 1 301 ? 25.308 6.938 -4.663 1.00 81.00 301 ASP A CA 1
ATOM 2228 C C . ASP A 1 301 ? 24.861 5.487 -4.858 1.00 81.00 301 ASP A C 1
ATOM 2230 O O . ASP A 1 301 ? 24.214 4.900 -3.985 1.00 81.00 301 ASP A O 1
ATOM 2234 N N . ILE A 1 302 ? 25.201 4.907 -6.011 1.00 79.12 302 ILE A N 1
ATOM 2235 C CA . ILE A 1 302 ? 24.908 3.509 -6.337 1.00 79.12 302 ILE A CA 1
ATOM 2236 C C . ILE A 1 302 ? 26.225 2.728 -6.294 1.00 79.12 302 ILE A C 1
ATOM 2238 O O . ILE A 1 302 ? 26.953 2.657 -7.294 1.00 79.12 302 ILE A O 1
ATOM 2242 N N . PRO A 1 303 ? 26.565 2.106 -5.152 1.00 77.50 303 PRO A N 1
ATOM 2243 C CA . PRO A 1 303 ? 27.765 1.300 -5.066 1.00 77.50 303 PRO A CA 1
ATOM 2244 C C . PRO A 1 303 ? 27.566 -0.006 -5.835 1.00 77.50 303 PRO A C 1
ATOM 2246 O O . PRO A 1 303 ? 26.723 -0.838 -5.499 1.00 77.50 303 PRO A O 1
ATOM 2249 N N . MET A 1 304 ? 28.411 -0.243 -6.836 1.00 78.06 304 MET A N 1
ATOM 2250 C CA . MET A 1 304 ? 28.532 -1.572 -7.427 1.00 78.06 304 MET A CA 1
ATOM 2251 C C . MET A 1 304 ? 29.232 -2.493 -6.426 1.00 78.06 304 MET A C 1
ATOM 2253 O O . MET A 1 304 ? 30.448 -2.416 -6.227 1.00 78.06 304 MET A O 1
ATOM 2257 N N . LEU A 1 305 ? 28.460 -3.380 -5.808 1.00 78.94 305 LEU A N 1
ATOM 2258 C CA . LEU A 1 305 ? 28.991 -4.436 -4.960 1.00 78.94 305 LEU A CA 1
ATOM 2259 C C . LEU A 1 305 ? 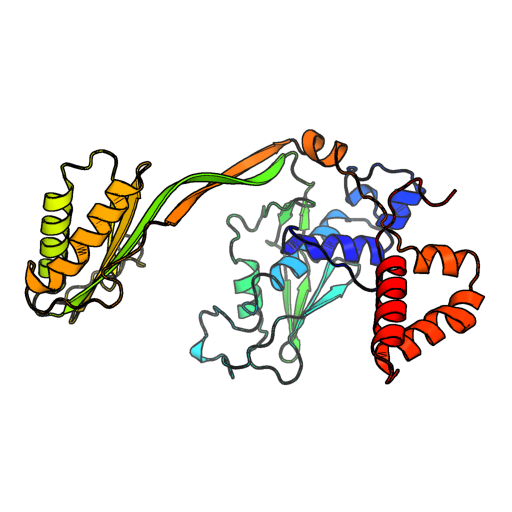29.411 -5.621 -5.828 1.00 78.94 305 LEU A C 1
ATOM 2261 O O . LEU A 1 305 ? 28.663 -6.084 -6.686 1.00 78.94 305 LEU A O 1
ATOM 2265 N N . ARG A 1 306 ? 30.618 -6.131 -5.592 1.00 82.50 306 ARG A N 1
ATOM 2266 C CA . ARG A 1 306 ? 31.102 -7.381 -6.189 1.00 82.50 306 ARG A CA 1
ATOM 2267 C C . ARG A 1 306 ? 31.419 -8.366 -5.080 1.00 82.50 306 ARG A C 1
ATOM 2269 O O . ARG A 1 306 ? 31.748 -7.953 -3.971 1.00 82.50 306 ARG A O 1
ATOM 2276 N N . THR A 1 307 ? 31.343 -9.658 -5.367 1.00 89.06 307 THR A N 1
ATOM 2277 C CA . THR A 1 307 ? 31.889 -10.681 -4.470 1.00 89.06 307 THR A CA 1
ATOM 2278 C C . THR A 1 307 ? 33.349 -10.943 -4.820 1.00 89.06 307 THR A C 1
ATOM 2280 O O . THR A 1 307 ? 33.774 -10.772 -5.969 1.00 89.06 307 THR A O 1
ATOM 2283 N N . LEU A 1 308 ? 34.136 -11.382 -3.837 1.00 87.88 308 LEU A N 1
ATOM 2284 C CA . LEU A 1 308 ? 35.520 -11.787 -4.078 1.00 87.88 308 LEU A CA 1
ATOM 2285 C C . LEU A 1 308 ? 35.584 -12.964 -5.067 1.00 87.88 308 LEU A C 1
ATOM 2287 O O . LEU A 1 308 ? 36.466 -12.988 -5.922 1.00 87.88 308 LEU A O 1
ATOM 2291 N N . ARG A 1 309 ? 34.620 -13.896 -5.014 1.00 89.38 309 ARG A N 1
ATOM 2292 C CA . ARG A 1 309 ? 34.487 -14.984 -5.997 1.00 89.38 309 ARG A CA 1
ATOM 2293 C C . ARG A 1 309 ? 34.372 -14.447 -7.419 1.00 89.38 309 ARG A C 1
ATOM 2295 O O . ARG A 1 309 ? 35.123 -14.885 -8.290 1.00 89.38 309 ARG A O 1
ATOM 2302 N N . LYS A 1 310 ? 33.469 -13.485 -7.653 1.00 86.88 310 LYS A N 1
ATOM 2303 C CA . LYS A 1 310 ? 33.262 -12.890 -8.980 1.00 86.88 310 LYS A CA 1
ATOM 2304 C C . LYS A 1 310 ? 34.530 -12.193 -9.470 1.00 86.88 310 LYS A C 1
ATOM 2306 O O . LYS A 1 310 ? 34.979 -12.483 -10.573 1.00 86.88 310 LYS A O 1
ATOM 2311 N N . ALA A 1 311 ? 35.152 -11.371 -8.624 1.00 87.06 311 ALA A N 1
ATOM 2312 C CA . ALA A 1 311 ? 36.390 -10.668 -8.961 1.00 87.06 311 ALA A CA 1
ATOM 2313 C C . ALA A 1 311 ? 37.549 -11.629 -9.301 1.00 87.06 311 ALA A C 1
ATOM 2315 O O . ALA A 1 311 ? 38.281 -11.413 -10.267 1.00 87.06 311 ALA A O 1
ATOM 2316 N N . LEU A 1 312 ? 37.708 -12.716 -8.537 1.00 87.94 312 LEU A N 1
ATOM 2317 C CA . LEU A 1 312 ? 38.727 -13.735 -8.801 1.00 87.94 312 LEU A CA 1
ATOM 2318 C C . LEU A 1 312 ? 38.448 -14.511 -10.091 1.00 87.94 312 LEU A C 1
ATOM 2320 O O . LEU A 1 312 ? 39.382 -14.788 -10.837 1.00 87.94 312 LEU A O 1
ATOM 2324 N N . THR A 1 313 ? 37.186 -14.829 -10.369 1.00 89.31 313 THR A N 1
ATOM 2325 C CA . THR A 1 313 ? 36.791 -15.592 -11.564 1.00 89.31 313 THR A CA 1
ATOM 2326 C C . THR A 1 313 ? 36.930 -14.764 -12.840 1.00 89.31 313 THR A C 1
ATOM 2328 O O . THR A 1 313 ? 37.360 -15.293 -13.857 1.00 89.31 313 THR A O 1
ATOM 2331 N N . GLU A 1 314 ? 36.654 -13.457 -12.791 1.00 86.50 314 GLU A N 1
ATOM 2332 C CA . GLU A 1 314 ? 36.915 -12.536 -13.910 1.00 86.50 314 GLU A CA 1
ATOM 2333 C C . GLU A 1 314 ? 38.413 -12.462 -14.251 1.00 86.50 314 GLU A C 1
ATOM 2335 O O . GLU A 1 314 ? 38.781 -12.464 -15.423 1.00 86.50 314 GLU A O 1
ATOM 2340 N N . ARG A 1 315 ? 39.291 -12.446 -13.236 1.00 88.31 315 ARG A N 1
ATOM 2341 C CA . ARG A 1 315 ? 40.754 -12.445 -13.429 1.00 88.31 315 ARG A CA 1
ATOM 2342 C C . ARG A 1 315 ? 41.297 -13.814 -13.847 1.00 88.31 315 ARG A C 1
ATOM 2344 O O . ARG A 1 315 ? 42.272 -13.898 -14.592 1.00 88.31 315 ARG A O 1
ATOM 2351 N N . ARG A 1 316 ? 40.720 -14.890 -13.311 1.00 91.19 316 ARG A N 1
ATOM 2352 C CA . ARG A 1 316 ? 41.163 -16.279 -13.484 1.00 91.19 316 ARG A CA 1
ATOM 2353 C C . ARG A 1 316 ? 39.951 -17.211 -13.606 1.00 91.19 316 ARG A C 1
ATOM 2355 O O . ARG A 1 316 ? 39.553 -17.830 -12.615 1.00 91.19 316 ARG A O 1
ATOM 2362 N N . PRO A 1 317 ? 39.397 -17.364 -14.823 1.00 90.88 317 PRO A N 1
ATOM 2363 C CA . PRO A 1 317 ? 38.204 -18.182 -15.055 1.00 90.88 317 PRO A CA 1
ATOM 2364 C C . PRO A 1 317 ? 38.365 -19.650 -14.632 1.00 90.88 317 PRO A C 1
ATOM 2366 O O . PRO A 1 317 ? 37.398 -20.307 -14.253 1.00 90.88 317 PRO A O 1
ATOM 2369 N N . ASP A 1 318 ? 39.598 -20.169 -14.628 1.00 91.62 318 ASP A N 1
ATOM 2370 C CA . ASP A 1 318 ? 39.906 -21.544 -14.229 1.00 91.62 318 ASP A CA 1
ATOM 2371 C C . ASP A 1 318 ? 39.679 -21.827 -12.732 1.00 91.62 318 ASP A C 1
ATOM 2373 O O . ASP A 1 318 ? 39.536 -22.991 -12.346 1.00 91.62 318 ASP A O 1
ATOM 2377 N N . LEU A 1 319 ? 39.619 -20.794 -11.881 1.00 89.75 319 LEU A N 1
ATOM 2378 C CA . LEU A 1 319 ? 39.392 -20.952 -10.439 1.00 89.75 319 LEU A CA 1
ATOM 2379 C C . LEU A 1 319 ? 38.005 -21.506 -10.109 1.00 89.75 319 LEU A C 1
ATOM 2381 O O . LEU A 1 319 ? 37.875 -22.256 -9.138 1.00 89.75 319 LEU A O 1
ATOM 2385 N N . GLU A 1 320 ? 36.997 -21.206 -10.927 1.00 90.31 320 GLU A N 1
ATOM 2386 C CA . GLU A 1 320 ? 35.635 -21.705 -10.733 1.00 90.31 320 GLU A CA 1
ATOM 2387 C C . GLU A 1 320 ? 35.622 -23.240 -10.769 1.00 90.31 320 GLU A C 1
ATOM 2389 O O . GLU A 1 320 ? 35.235 -23.904 -9.804 1.00 90.31 320 GLU A O 1
ATOM 2394 N N . ALA A 1 321 ? 36.179 -23.816 -11.837 1.00 87.50 321 ALA A N 1
ATOM 2395 C CA . ALA A 1 321 ? 36.257 -25.260 -12.017 1.00 87.50 321 ALA A CA 1
ATOM 2396 C C . ALA A 1 321 ? 37.251 -25.932 -11.053 1.00 87.50 321 ALA A C 1
ATOM 2398 O O . ALA A 1 321 ? 36.959 -26.997 -10.503 1.00 87.50 321 ALA A O 1
ATOM 2399 N N . ARG A 1 322 ? 38.428 -25.328 -10.841 1.00 87.38 322 ARG A N 1
ATOM 2400 C CA . ARG A 1 322 ? 39.532 -25.958 -10.092 1.00 87.38 322 ARG A CA 1
ATOM 2401 C C . ARG A 1 322 ? 39.388 -25.853 -8.579 1.00 87.38 322 ARG A C 1
ATOM 2403 O O . ARG A 1 322 ? 39.826 -26.756 -7.865 1.00 87.38 322 ARG A O 1
ATOM 2410 N N . VAL A 1 323 ? 38.825 -24.751 -8.088 1.00 88.38 323 VAL A N 1
ATOM 2411 C CA . VAL A 1 323 ? 38.841 -24.397 -6.665 1.00 88.38 323 VAL A CA 1
ATOM 2412 C C . VAL A 1 323 ? 37.424 -24.275 -6.125 1.00 88.38 323 VAL A C 1
ATOM 2414 O O . VAL A 1 323 ? 37.070 -25.018 -5.210 1.00 88.38 323 VAL A O 1
ATOM 2417 N N . PHE A 1 324 ? 36.590 -23.399 -6.685 1.00 91.44 324 PHE A N 1
ATOM 2418 C CA . PHE A 1 324 ? 35.297 -23.065 -6.080 1.00 91.44 324 PHE A CA 1
ATOM 2419 C C . PHE A 1 324 ? 34.294 -24.222 -6.156 1.00 91.44 324 PHE A C 1
ATOM 2421 O O . PHE A 1 324 ? 33.766 -24.626 -5.120 1.00 91.44 324 PHE A O 1
ATOM 2428 N N . ASN A 1 325 ? 34.157 -24.883 -7.309 1.00 91.00 325 ASN A N 1
ATOM 2429 C CA . ASN A 1 325 ? 33.320 -26.082 -7.458 1.00 91.00 325 ASN A CA 1
ATOM 2430 C C . ASN A 1 325 ? 33.781 -27.253 -6.580 1.00 91.00 325 ASN A C 1
ATOM 2432 O O . ASN A 1 325 ? 32.987 -28.113 -6.190 1.00 91.00 325 ASN A O 1
ATOM 2436 N N . ARG A 1 326 ? 35.082 -27.331 -6.278 1.00 89.56 326 ARG A N 1
ATOM 2437 C CA . ARG A 1 326 ? 35.619 -28.345 -5.363 1.00 89.56 326 ARG A CA 1
ATOM 2438 C C . ARG A 1 326 ? 35.294 -27.995 -3.913 1.00 89.56 326 ARG A C 1
ATOM 2440 O O . ARG A 1 326 ? 34.848 -28.864 -3.172 1.00 89.56 326 ARG A O 1
ATOM 2447 N N . LEU A 1 327 ? 35.479 -26.735 -3.519 1.00 89.06 327 LEU A N 1
ATOM 2448 C CA . LEU A 1 327 ? 35.131 -26.243 -2.185 1.00 89.06 327 LEU A CA 1
ATOM 2449 C C . LEU A 1 327 ? 33.633 -26.375 -1.902 1.00 89.06 327 LEU A C 1
ATOM 2451 O O . LEU A 1 327 ? 33.268 -26.759 -0.795 1.00 89.06 327 LEU A O 1
ATOM 2455 N N . GLN A 1 328 ? 32.781 -26.117 -2.893 1.00 90.88 328 GLN A N 1
ATOM 2456 C CA . GLN A 1 328 ? 31.333 -26.262 -2.767 1.00 90.88 328 GLN A CA 1
ATOM 2457 C C . GLN A 1 328 ? 30.929 -27.716 -2.512 1.00 90.88 328 GLN A C 1
ATOM 2459 O O . GLN A 1 328 ? 30.289 -28.000 -1.501 1.00 90.88 328 GLN A O 1
ATOM 2464 N N . ARG A 1 329 ? 31.457 -28.656 -3.310 1.00 90.81 329 ARG A N 1
ATOM 2465 C CA . ARG A 1 329 ? 31.271 -30.098 -3.075 1.00 90.81 329 ARG A CA 1
ATOM 2466 C C . ARG A 1 329 ? 31.716 -30.535 -1.677 1.00 90.81 329 ARG A C 1
ATOM 2468 O O . ARG A 1 329 ? 31.014 -31.308 -1.034 1.00 90.81 329 ARG A O 1
ATOM 2475 N N . ILE A 1 330 ? 32.848 -30.027 -1.184 1.00 89.31 330 ILE A N 1
ATOM 2476 C CA . ILE A 1 330 ? 33.331 -30.314 0.180 1.00 89.31 330 ILE A CA 1
ATOM 2477 C C . ILE A 1 330 ? 32.395 -29.704 1.238 1.00 89.31 330 ILE A C 1
ATOM 2479 O O . ILE A 1 330 ? 32.117 -30.327 2.258 1.00 89.31 330 ILE A O 1
ATOM 2483 N N . SER A 1 331 ? 31.892 -28.489 1.020 1.00 89.88 331 SER A N 1
ATOM 2484 C CA . SER A 1 331 ? 30.982 -27.826 1.961 1.00 89.88 331 SER A CA 1
ATOM 2485 C C . SER A 1 331 ? 29.616 -28.511 2.064 1.00 89.88 331 SER A C 1
ATOM 2487 O O . SER A 1 331 ? 28.955 -28.377 3.092 1.00 89.88 331 SER A O 1
ATOM 2489 N N . GLU A 1 332 ? 29.176 -29.220 1.028 1.00 89.75 332 GLU A N 1
ATOM 2490 C CA . GLU A 1 332 ? 27.862 -29.872 0.979 1.00 89.75 332 GLU A CA 1
ATOM 2491 C C . GLU A 1 332 ? 27.954 -31.346 1.411 1.00 89.75 332 GLU A C 1
ATOM 2493 O O . GLU A 1 332 ? 27.237 -31.764 2.329 1.00 89.75 332 GLU A O 1
ATOM 2498 N N . ASN A 1 333 ? 28.917 -32.092 0.856 1.00 90.00 333 ASN A N 1
ATOM 2499 C CA . ASN A 1 333 ? 28.909 -33.562 0.845 1.00 90.00 333 ASN A CA 1
ATOM 2500 C C . ASN A 1 333 ? 29.990 -34.231 1.715 1.00 90.00 333 ASN A C 1
ATOM 2502 O O . ASN A 1 333 ? 30.060 -35.455 1.766 1.00 90.00 333 ASN A O 1
ATOM 2506 N N . GLU A 1 334 ? 30.859 -33.469 2.384 1.00 87.31 334 GLU A N 1
ATOM 2507 C CA . GLU A 1 334 ? 31.933 -34.038 3.209 1.00 87.31 334 GLU A CA 1
ATOM 2508 C C . GLU A 1 334 ? 31.418 -34.544 4.569 1.00 87.31 334 GLU A C 1
ATOM 2510 O O . GLU A 1 334 ? 30.719 -33.830 5.293 1.00 87.31 334 GLU A O 1
ATOM 2515 N N . ASN A 1 335 ? 31.832 -35.755 4.957 1.00 85.12 335 ASN A N 1
ATOM 2516 C CA . ASN A 1 335 ? 31.437 -36.386 6.223 1.00 85.12 335 ASN A CA 1
ATOM 2517 C C . ASN A 1 335 ? 32.222 -35.823 7.416 1.00 85.12 335 ASN A C 1
ATOM 2519 O O . ASN A 1 335 ? 31.749 -35.814 8.554 1.00 85.12 335 ASN A O 1
ATOM 2523 N N . ARG A 1 336 ? 33.440 -35.322 7.175 1.00 90.44 336 ARG A N 1
ATOM 2524 C CA . ARG A 1 336 ? 34.262 -34.692 8.215 1.00 90.44 336 ARG A CA 1
ATOM 2525 C C . ARG A 1 336 ? 33.750 -33.287 8.539 1.00 90.44 336 ARG A C 1
ATOM 2527 O O . ARG A 1 336 ? 33.990 -32.336 7.795 1.00 90.44 336 ARG A O 1
ATOM 2534 N N . ILE A 1 337 ? 33.145 -33.143 9.721 1.00 85.94 337 ILE A N 1
ATOM 2535 C CA . ILE A 1 337 ? 32.559 -31.888 10.234 1.00 85.94 337 ILE A CA 1
ATOM 2536 C C . ILE A 1 337 ? 33.533 -30.701 10.139 1.00 85.94 337 ILE A C 1
ATOM 2538 O O . ILE A 1 337 ? 3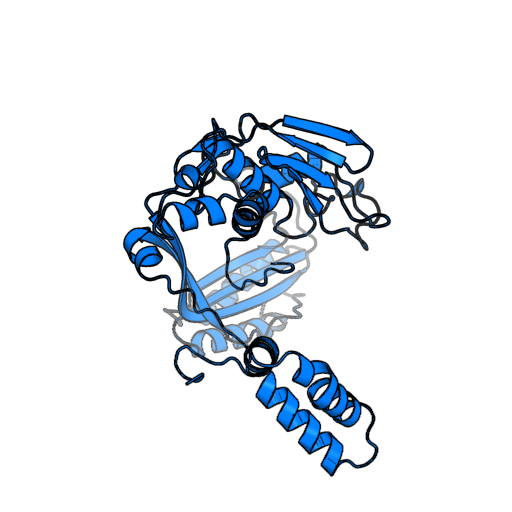3.142 -29.607 9.729 1.00 85.94 337 ILE A O 1
ATOM 2542 N N . ILE A 1 338 ? 34.808 -30.902 10.490 1.00 88.62 338 ILE A N 1
ATOM 2543 C CA . ILE A 1 338 ? 35.826 -29.838 10.471 1.00 88.62 338 ILE A CA 1
ATOM 2544 C C . ILE A 1 338 ? 36.067 -29.338 9.041 1.00 88.62 338 ILE A C 1
ATOM 2546 O O . ILE A 1 338 ? 36.000 -28.135 8.791 1.00 88.62 338 ILE A O 1
ATOM 2550 N N . THR A 1 339 ? 36.293 -30.250 8.095 1.00 86.31 339 THR A N 1
ATOM 2551 C CA . THR A 1 339 ? 36.560 -29.923 6.689 1.00 86.31 339 THR A CA 1
ATOM 2552 C C . THR A 1 339 ? 35.360 -29.232 6.043 1.00 86.31 339 THR A C 1
ATOM 2554 O O . THR A 1 339 ? 35.520 -28.185 5.414 1.00 86.31 339 THR A O 1
ATOM 2557 N N . LYS A 1 340 ? 34.150 -29.748 6.292 1.00 89.62 340 LYS A N 1
ATOM 2558 C CA . LYS A 1 340 ? 32.885 -29.143 5.854 1.00 89.62 340 LYS A CA 1
ATOM 2559 C C . LYS A 1 340 ? 32.741 -27.706 6.366 1.00 89.62 340 LYS A C 1
ATOM 2561 O O . LYS A 1 340 ? 32.441 -26.784 5.607 1.00 89.62 340 LYS A O 1
ATOM 2566 N N . ARG A 1 341 ? 33.032 -27.479 7.653 1.00 88.75 341 ARG A N 1
ATOM 2567 C CA . ARG A 1 341 ? 32.956 -26.151 8.284 1.00 88.75 341 ARG A CA 1
ATOM 2568 C C . ARG A 1 341 ? 33.987 -25.170 7.724 1.00 88.75 341 ARG A C 1
ATOM 2570 O O . ARG A 1 341 ? 33.659 -23.993 7.557 1.00 88.75 341 ARG A O 1
ATOM 2577 N N . ILE A 1 342 ? 35.209 -25.630 7.445 1.00 90.19 342 ILE A N 1
ATOM 2578 C CA . ILE A 1 342 ? 36.272 -24.810 6.843 1.00 90.19 342 ILE A CA 1
ATOM 2579 C C . ILE A 1 342 ? 35.884 -24.409 5.419 1.00 90.19 342 ILE A C 1
ATOM 2581 O O . ILE A 1 342 ? 35.885 -23.216 5.120 1.00 90.19 342 ILE A O 1
ATOM 2585 N N . ALA A 1 343 ? 35.476 -25.364 4.578 1.00 88.69 343 ALA A N 1
ATOM 2586 C CA . ALA A 1 343 ? 35.053 -25.090 3.205 1.00 88.69 343 ALA A CA 1
ATOM 2587 C C . ALA A 1 343 ? 33.883 -24.094 3.161 1.00 88.69 343 ALA A C 1
ATOM 2589 O O . ALA A 1 343 ? 33.961 -23.079 2.470 1.00 88.69 343 ALA A O 1
ATOM 2590 N N . GLY A 1 344 ? 32.862 -24.296 3.999 1.00 88.25 344 GLY A N 1
ATOM 2591 C CA . GLY A 1 344 ? 31.742 -23.362 4.104 1.00 88.25 344 GLY A CA 1
ATOM 2592 C C . GLY A 1 344 ? 32.148 -21.971 4.606 1.00 88.25 344 GLY A C 1
ATOM 2593 O O . GLY A 1 344 ? 31.573 -20.969 4.189 1.00 88.25 344 GLY A O 1
ATOM 2594 N N . ARG A 1 345 ? 33.153 -21.861 5.489 1.00 90.56 345 ARG A N 1
ATOM 2595 C CA . ARG A 1 345 ? 33.682 -20.556 5.927 1.00 90.56 345 ARG A CA 1
ATOM 2596 C C . ARG A 1 345 ? 34.420 -19.842 4.795 1.00 90.56 345 ARG A C 1
ATOM 2598 O O . ARG A 1 345 ? 34.239 -18.635 4.660 1.00 90.56 345 ARG A O 1
ATOM 2605 N N . VAL A 1 346 ? 35.213 -20.564 4.003 1.00 89.25 346 VAL A N 1
ATOM 2606 C CA . VAL A 1 346 ? 35.921 -20.005 2.841 1.00 89.25 346 VAL A CA 1
ATOM 2607 C C . VAL A 1 346 ? 34.923 -19.519 1.793 1.00 89.25 346 VAL A C 1
ATOM 2609 O O . VAL A 1 346 ? 35.014 -18.367 1.385 1.00 89.25 346 VAL A O 1
ATOM 2612 N N . LEU A 1 347 ? 33.921 -20.330 1.436 1.00 89.38 347 LEU A N 1
ATOM 2613 C CA . LEU A 1 347 ? 32.866 -19.934 0.492 1.00 89.38 347 LEU A CA 1
ATOM 2614 C C . LEU A 1 347 ? 32.105 -18.703 0.977 1.00 89.38 347 LEU A C 1
ATOM 2616 O O . LEU A 1 347 ? 31.998 -17.728 0.247 1.00 89.38 347 LEU A O 1
ATOM 2620 N N . ARG A 1 348 ? 31.679 -18.675 2.247 1.00 88.31 348 ARG A N 1
ATOM 2621 C CA . ARG A 1 348 ? 31.049 -17.472 2.814 1.00 88.31 348 ARG A CA 1
ATOM 2622 C C . ARG A 1 348 ? 31.951 -16.245 2.743 1.00 88.31 348 ARG A C 1
ATOM 2624 O O . ARG A 1 348 ? 31.433 -15.150 2.606 1.00 88.31 348 ARG A O 1
ATOM 2631 N N . GLY A 1 349 ? 33.268 -16.404 2.876 1.00 87.38 349 GLY A N 1
ATOM 2632 C CA . GLY A 1 349 ? 34.229 -15.313 2.704 1.00 87.38 349 GLY A CA 1
ATOM 2633 C C . GLY A 1 349 ? 34.338 -14.843 1.253 1.00 87.38 349 GLY A C 1
ATOM 2634 O O . GLY A 1 349 ? 34.410 -13.642 1.016 1.00 87.38 349 GLY A O 1
ATOM 2635 N N . LEU A 1 350 ? 34.298 -15.776 0.299 1.00 88.12 350 LEU A N 1
ATOM 2636 C CA . LEU A 1 350 ? 34.315 -15.498 -1.137 1.00 88.12 350 LEU A CA 1
ATOM 2637 C C . LEU A 1 350 ? 33.042 -14.782 -1.613 1.00 88.12 350 LEU A C 1
ATOM 2639 O O . LEU A 1 350 ? 33.130 -13.936 -2.499 1.00 88.12 350 LEU A O 1
ATOM 2643 N N . GLU A 1 351 ? 31.895 -15.069 -0.993 1.00 88.06 351 GLU A N 1
ATOM 2644 C CA . GLU A 1 351 ? 30.608 -14.422 -1.289 1.00 88.06 351 GLU A CA 1
ATOM 2645 C C . GLU A 1 351 ? 30.391 -13.095 -0.537 1.00 88.06 351 GLU A C 1
ATOM 2647 O O . GLU A 1 351 ? 29.349 -12.458 -0.687 1.00 88.06 351 GLU A O 1
ATOM 2652 N N . ARG A 1 352 ? 31.351 -12.634 0.282 1.00 83.00 352 ARG A N 1
ATOM 2653 C CA . ARG A 1 352 ? 31.219 -11.322 0.935 1.00 83.00 352 ARG A CA 1
ATOM 2654 C C . ARG A 1 352 ? 31.335 -10.191 -0.091 1.00 83.00 352 ARG A C 1
ATOM 2656 O O . ARG A 1 352 ? 32.249 -10.232 -0.920 1.00 83.00 352 ARG A O 1
ATOM 2663 N N . PRO A 1 353 ? 30.492 -9.147 0.014 1.00 79.94 353 PRO A N 1
ATOM 2664 C CA . PRO A 1 353 ? 30.662 -7.929 -0.764 1.00 79.94 353 PRO A CA 1
ATOM 2665 C C . PRO A 1 353 ? 32.018 -7.279 -0.468 1.00 79.94 353 PRO A C 1
ATOM 2667 O O . PRO A 1 353 ? 32.394 -7.102 0.694 1.00 79.94 353 PRO A O 1
ATOM 2670 N N . ILE A 1 354 ? 32.739 -6.897 -1.517 1.00 79.62 354 ILE A N 1
ATOM 2671 C CA . ILE A 1 354 ? 33.931 -6.052 -1.442 1.00 79.62 354 ILE A CA 1
ATOM 2672 C C . ILE A 1 354 ? 33.564 -4.627 -1.888 1.00 79.62 354 ILE A C 1
ATOM 2674 O O . ILE A 1 354 ? 32.940 -4.441 -2.931 1.00 79.62 354 ILE A O 1
ATOM 2678 N N . GLY A 1 355 ? 33.912 -3.620 -1.077 1.00 60.97 355 GLY A N 1
ATOM 2679 C CA . GLY A 1 355 ? 33.770 -2.200 -1.435 1.00 60.97 355 GLY A CA 1
ATOM 2680 C C . GLY A 1 355 ? 34.893 -1.723 -2.368 1.00 60.97 355 GLY A C 1
ATOM 2681 O O . GLY A 1 355 ? 35.931 -2.388 -2.468 1.00 60.97 355 GLY A O 1
ATOM 2682 N N . ARG A 1 356 ? 34.704 -0.574 -3.041 1.00 51.72 356 ARG A N 1
ATOM 2683 C CA . ARG A 1 356 ? 35.728 0.050 -3.907 1.00 51.72 356 ARG A CA 1
ATOM 2684 C C . ARG A 1 356 ? 37.053 0.199 -3.131 1.00 51.72 356 ARG A C 1
ATOM 2686 O O . ARG A 1 356 ? 37.061 0.786 -2.055 1.00 51.72 356 ARG A O 1
ATOM 2693 N N . GLY A 1 357 ? 38.146 -0.361 -3.663 1.00 49.91 357 GLY A N 1
ATOM 2694 C CA . GLY A 1 357 ? 39.511 -0.212 -3.123 1.00 49.91 357 GLY A CA 1
ATOM 2695 C C . GLY A 1 357 ? 40.149 -1.440 -2.450 1.00 49.91 357 GLY A C 1
ATOM 2696 O O . GLY A 1 357 ? 41.274 -1.340 -1.982 1.00 49.91 357 GLY A O 1
ATOM 2697 N N . LYS A 1 358 ? 39.485 -2.605 -2.390 1.00 44.22 358 LYS A N 1
ATOM 2698 C CA . LYS A 1 358 ? 40.074 -3.852 -1.831 1.00 44.22 358 LYS A CA 1
ATOM 2699 C C . LYS A 1 358 ? 40.573 -4.855 -2.881 1.00 44.22 358 LYS A C 1
ATOM 2701 O O . LYS A 1 358 ? 40.666 -6.045 -2.584 1.00 44.22 358 LYS A O 1
ATOM 2706 N N . VAL A 1 359 ? 40.806 -4.407 -4.114 1.00 47.50 359 VAL A N 1
ATOM 2707 C CA . VAL A 1 359 ? 41.152 -5.295 -5.244 1.00 47.50 359 VAL A CA 1
ATOM 2708 C C . VAL A 1 359 ? 42.557 -5.050 -5.800 1.00 47.50 359 VAL A C 1
ATOM 2710 O O . VAL A 1 359 ? 42.943 -5.736 -6.754 1.00 47.50 359 VAL A O 1
ATOM 2713 N N . ASP A 1 360 ? 43.301 -4.123 -5.202 1.00 36.97 360 ASP A N 1
ATOM 2714 C CA . ASP A 1 360 ? 44.722 -3.923 -5.491 1.00 36.97 360 ASP A CA 1
ATOM 2715 C C . ASP A 1 360 ? 45.580 -4.884 -4.667 1.00 36.97 360 ASP A C 1
ATOM 2717 O O . ASP A 1 360 ? 45.372 -4.959 -3.429 1.00 36.97 360 ASP A O 1
#

Foldseek 3Di:
DVDDDDDDDDQLQVQLVVLCVVQCLVVQCVVVVHAPLPASLVSDDPPDPASQQLSLLSSLLRLLQPPWQQQQQPVAPVNVPWFPPVFRFRWDWAADNSSKTKIAGDPPGTGFRDLRSSVCSSCPPPDDLCFCADQRWGKHCPQWDWDDPDTRIIIIHDIHTDGHDQWDKDWDKDWDAKKWKFKKKQFDDVQVVQLVQLVVQLCVQLVVVVQKDKDKDWAPQPPVPPVVPDGDPDRDRMIMIMIMIGGNDQVSVQVSLVSQVCCCVVGDDPMGGPGSRIHIDTDIDIDIDIDRPCVPSVPDDDFDWDFQLRLVCVVPVVCVVPPLVVLVCQLPPPPDPVSVVVSVVVVVNRRDTDGPPPND

Radius of gyration: 28.67 Å; chains: 1; bounding box: 78×56×69 Å

Sequence (360 aa):
ADIVLSGRVADASLIVGPMLHAEGWAKNAATADLPLCSPIESWAPMEVLHPLDIVAGWTLAGHLIECGAQVTGGNADSWAEINDLVNLGYPIAEIAADGSSVITKPEGSGGAVTRANVAEQMLYEIGDPASYFTPDVILDITAVSLDEIGPDRVAVAGARGRPRPDNLKVSSCYSDGWFASATLLVPGPQAIAKAKATDYILNSRLAGLEELVIHTELLGTGITMPKGGIELQEDLPEVMIRWSVKSPNRTDVEIFGKSVAPLVLTGPAGVSGYSARPRPRSQLRFVPLLVNRETVEARVDIPMLRTLRKALTERRPDLEARVFNRLQRISENENRIITKRIAGRVLRGLERPIGRGKVD

pLDDT: mean 91.18, std 8.95, range [36.97, 98.88]

Secondary structure (DSSP, 8-state):
------SS--TGGGGHHHHHHHTTHHHHHHHTT--TTS-GGGGS-TT-S-HHHHHHHHHHHHHHT-SSSGGGTTT-TTGGG-TTGGGBPPPEEEE-TTS-EEEE--TT-BS---HHHHHHHHTTT-S-TT-EE-SS-EEE-TT-EEEEEETTEEEEE--EEEPPPSEEEEEEEEEEEEEEEEEEEEESSSHHHHHHHHHHHHHHHHTT-TT-EEEEEEETSSTTSPTTS----S--SEEEEEEEEEESSHHHHHHHHHHHTTHHHHSSTT-B-SS-SPPPEEEEEEEEEEEEHHHHHTT------EEHHHHHHHH-THHIIIIIHHHHHHHHH-S-HHHHHHHHHHHHHHTSEEPTT---